Protein AF-A0A0C2DC91-F1 (afdb_monomer)

Foldseek 3Di:
DDDDDDPVNVVVVVVVVVVVVVLVLLVVLLVVLQVVVQVVQLVDQPQDDPPPDDPPDDSPSPSPGDNQDQAPDALCRVVLAAWEKEFEAAEWEDKDADLVQQKMKTWTKTKIKTAHQSSADDCVVSVDFKRWDPDSSNHHDFAKDKDAPDDPDPPWWDKDWATWMAGNRRMIMIMIIIMDMYGFDDNDCPDPPPTDTHTDIDMAGPDDRSHHFYHYNQDFHHYPCVRQVVVPHDDDDGGDDGDPDPVVVVVPPHD

Radius of gyration: 24.49 Å; Cα contacts (8 Å, |Δi|>4): 393; chains: 1; bounding box: 83×39×73 Å

Mean predicted aligned error: 11.37 Å

Organism: NCBI:txid51022

InterPro domains:
  IPR006202 Neurotransmitter-gated ion-channel ligand-binding domain [PF02931] (73-207)
  IPR036734 Neurotransmitter-gated ion-channel ligand-binding domain superfamily [G3DSA:2.70.170.10] (71-249)
  IPR036734 Neurotransmitter-gated ion-channel ligand-binding domain superfamily [SSF63712] (73-238)

Sequence (255 aa):
MLQNLTKGQLCQGVENLRAHEFASLEQCLYYFLAGESAKRMKRFPIAITPACASSSSKTDIFRLGIPHPIASVPPNYLSRQPVNIKFNQITLQHFELNEFLKDVAIHGYMELSWMDDRLQWSRDTWKMEKLQIQSLNHVWIPLFIAQNYDTHLKNGDAFEMRRVETTSSGNVSAVLAFSLRTFCDDSDFENYPDDVYKCCFSLEPQANPDIIEFDASGLPIFTDPKYFRDYGWKVSGTVPQALEDPAQVAQQSRC

Nearest PDB structures (foldseek):
  6pxd-assembly1_E  TM=7.463E-01  e=1.163E-10  Danio rerio
  7tu9-assembly1_D  TM=7.821E-01  e=8.214E-10  Danio rerio
  7tu9-assembly1_B  TM=7.781E-01  e=6.052E-10  Danio rerio
  8rh9-assembly1_A  TM=7.155E-01  e=5.134E-09  Homo sapiens
  8oq6-assembly1_A  TM=7.153E-01  e=8.898E-09  Homo sapiens

Solvent-accessible surface area (backbone atoms only — not comparable to full-atom values): 15241 Å² total; per-residue (Å²): 137,84,80,80,77,50,75,67,60,53,51,53,51,52,52,51,49,52,52,50,53,50,55,51,48,45,52,51,51,50,53,49,35,49,50,52,42,27,56,56,47,54,73,54,71,60,84,77,74,65,97,77,71,62,99,80,65,78,86,75,80,63,73,75,50,57,86,52,40,58,33,74,40,63,74,39,60,88,78,66,49,51,42,57,39,32,41,63,46,42,37,40,60,50,73,49,78,39,82,89,78,34,34,39,37,42,31,32,40,34,36,37,36,35,72,27,78,64,56,47,53,61,48,86,82,69,74,46,61,66,41,77,52,91,46,74,82,65,38,51,72,92,59,65,40,73,66,69,98,61,95,73,70,97,80,64,68,44,79,47,84,39,76,40,34,32,30,37,83,7,47,31,36,34,38,32,38,40,32,45,65,42,57,38,82,46,72,62,76,84,44,67,91,75,55,68,80,48,67,65,85,48,78,43,61,64,66,64,61,74,51,54,40,71,43,53,64,68,51,58,57,42,64,41,71,64,56,38,53,77,73,74,50,81,89,79,85,48,55,59,77,67,75,96,52,79,71,58,59,78,72,38,100,59,121

Secondary structure (DSSP, 8-state):
------HHHHHHHHHHHHHHHHHHHHHHHHHHHHHHHHHHHHTS------TT--TTS---------SSHHHHS-TTTTTTPPEEEEEEEEEEEEEEEETTTTEEEEEEEEEEEEEEEEEE--HHHH--SEEE-S-GGGS----EEEE-SS-S-S-S-EEEEEEEEEETEEEEEEEEEEEEEEEEEE--GGGTTS---EE--EEEESS-GGGEEEEE-SPPPEE-HHHHHHTT-----------S-THHHHH-S--

Structure (mmCIF, N/CA/C/O backbone):
data_AF-A0A0C2DC91-F1
#
_entry.id   AF-A0A0C2DC91-F1
#
loop_
_atom_site.group_PDB
_atom_site.id
_atom_site.type_symbol
_atom_site.label_atom_id
_atom_site.label_alt_id
_atom_site.label_comp_id
_atom_site.label_asym_id
_atom_site.label_entity_id
_atom_site.label_seq_id
_atom_site.pdbx_PDB_ins_code
_atom_site.Cartn_x
_atom_site.Cartn_y
_atom_site.Cartn_z
_atom_site.occupancy
_atom_site.B_iso_or_equiv
_atom_site.auth_seq_id
_atom_site.auth_comp_id
_atom_site.auth_asym_id
_atom_site.auth_atom_id
_atom_site.pdbx_PDB_model_num
ATOM 1 N N . MET A 1 1 ? -56.242 7.018 -3.232 1.00 35.88 1 MET A N 1
ATOM 2 C CA . MET A 1 1 ? -55.384 6.601 -4.359 1.00 35.88 1 MET A CA 1
ATOM 3 C C . MET A 1 1 ? -54.210 5.830 -3.764 1.00 35.88 1 MET A C 1
ATOM 5 O O . MET A 1 1 ? -53.259 6.443 -3.310 1.00 35.88 1 MET A O 1
ATOM 9 N N . LEU A 1 2 ? -54.344 4.508 -3.622 1.00 39.69 2 LEU A N 1
ATOM 10 C CA . LEU A 1 2 ? -53.275 3.635 -3.122 1.00 39.69 2 LEU A CA 1
ATOM 11 C C . LEU A 1 2 ? -52.363 3.312 -4.308 1.00 39.69 2 LEU A C 1
ATOM 13 O O . LEU A 1 2 ? -52.800 2.668 -5.260 1.00 39.69 2 LEU A O 1
ATOM 17 N N . GLN A 1 3 ? -51.137 3.831 -4.293 1.00 46.62 3 GLN A N 1
ATOM 18 C CA . GLN A 1 3 ? -50.136 3.502 -5.304 1.00 46.62 3 GLN A CA 1
ATOM 19 C C . GLN A 1 3 ? -49.672 2.058 -5.084 1.00 46.62 3 GLN A C 1
ATOM 21 O O . GLN A 1 3 ? -49.053 1.740 -4.071 1.00 46.62 3 GLN A O 1
ATOM 26 N N . ASN A 1 4 ? -49.987 1.183 -6.039 1.00 44.03 4 ASN A N 1
ATOM 27 C CA . ASN A 1 4 ? -49.430 -0.163 -6.106 1.00 44.03 4 ASN A CA 1
ATOM 28 C C . ASN A 1 4 ? -47.943 -0.059 -6.469 1.00 44.03 4 ASN A C 1
ATOM 30 O O . ASN A 1 4 ? -47.598 0.183 -7.625 1.00 44.03 4 ASN A O 1
ATOM 34 N N . LEU A 1 5 ? -47.072 -0.232 -5.475 1.00 49.78 5 LEU A N 1
ATOM 35 C CA . LEU A 1 5 ? -45.634 -0.401 -5.678 1.00 49.78 5 LEU A CA 1
ATOM 36 C C . LEU A 1 5 ? -45.395 -1.652 -6.532 1.00 49.78 5 LEU A C 1
ATOM 38 O O . LEU A 1 5 ? -45.831 -2.753 -6.191 1.00 49.78 5 LEU A O 1
ATOM 42 N N . THR A 1 6 ? -44.714 -1.484 -7.663 1.00 53.06 6 THR A N 1
ATOM 43 C CA . THR A 1 6 ? -44.354 -2.613 -8.527 1.00 53.06 6 THR A CA 1
ATOM 44 C C . THR A 1 6 ? -43.286 -3.476 -7.846 1.00 53.06 6 THR A C 1
ATOM 46 O O . THR A 1 6 ? -42.423 -2.975 -7.126 1.00 53.06 6 THR A O 1
ATOM 49 N N . LYS A 1 7 ? -43.321 -4.796 -8.075 1.00 53.50 7 LYS A N 1
ATOM 50 C CA . LYS A 1 7 ? -42.414 -5.788 -7.456 1.00 53.50 7 LYS A CA 1
ATOM 51 C C . LYS A 1 7 ? -40.922 -5.412 -7.567 1.00 53.50 7 LYS A C 1
ATOM 53 O O . LYS A 1 7 ? -40.159 -5.706 -6.654 1.00 53.50 7 LYS A O 1
ATOM 58 N N . GLY A 1 8 ? -40.525 -4.728 -8.647 1.00 51.41 8 GLY A N 1
ATOM 59 C CA . GLY A 1 8 ? -39.158 -4.232 -8.858 1.00 51.41 8 GLY A CA 1
ATOM 60 C C . GLY A 1 8 ? -38.753 -3.074 -7.934 1.00 51.41 8 GLY A C 1
ATOM 61 O O . GLY A 1 8 ? -37.631 -3.063 -7.439 1.00 51.41 8 GLY A O 1
ATOM 62 N N . GLN A 1 9 ? -39.673 -2.157 -7.614 1.00 52.47 9 GLN A N 1
ATOM 63 C CA . GLN A 1 9 ? -39.420 -1.053 -6.673 1.00 52.47 9 GLN A CA 1
ATOM 64 C C . GLN A 1 9 ? -39.315 -1.545 -5.223 1.00 52.47 9 GLN A C 1
ATOM 66 O O . GLN A 1 9 ? -38.548 -0.998 -4.435 1.00 52.47 9 GLN A O 1
ATOM 71 N N . LEU A 1 10 ? -40.048 -2.609 -4.875 1.00 49.28 10 LEU A N 1
ATOM 72 C CA . LEU A 1 10 ? -39.960 -3.230 -3.553 1.00 49.28 10 LEU A CA 1
ATOM 73 C C . LEU A 1 10 ? -38.616 -3.957 -3.353 1.00 49.28 10 LEU A C 1
ATOM 75 O O . LEU A 1 10 ? -38.038 -3.877 -2.274 1.00 49.28 10 LEU A O 1
ATOM 79 N N . CYS A 1 11 ? -38.094 -4.623 -4.393 1.00 56.16 11 CYS A N 1
ATOM 80 C CA . CYS A 1 11 ? -36.797 -5.313 -4.332 1.00 56.16 11 CYS A CA 1
ATOM 81 C C . CYS A 1 11 ? -35.628 -4.324 -4.196 1.00 56.16 11 CYS A C 1
ATOM 83 O O . CYS A 1 11 ? -34.800 -4.503 -3.308 1.00 56.16 11 CYS A O 1
ATOM 85 N N . GLN A 1 12 ? -35.625 -3.233 -4.974 1.00 62.25 12 GLN A N 1
ATOM 86 C CA . GLN A 1 12 ? -34.639 -2.153 -4.814 1.00 62.25 12 GLN A CA 1
ATOM 87 C C . GLN A 1 12 ? -34.709 -1.500 -3.425 1.00 62.25 12 GLN A C 1
ATOM 89 O O . GLN A 1 12 ? -33.678 -1.193 -2.834 1.00 62.25 12 GLN A O 1
ATOM 94 N N . GLY A 1 13 ? -35.911 -1.314 -2.867 1.00 61.09 13 GLY A N 1
ATOM 95 C CA . GLY A 1 13 ? -36.078 -0.776 -1.514 1.00 61.09 13 GLY A CA 1
ATOM 96 C C . GLY A 1 13 ? -35.483 -1.675 -0.423 1.00 61.09 13 GLY A C 1
ATOM 97 O O . GLY A 1 13 ? -34.843 -1.174 0.498 1.00 61.09 13 GLY A O 1
ATOM 98 N N . VAL A 1 14 ? -35.646 -2.997 -0.541 1.00 68.56 14 VAL A N 1
ATOM 99 C CA . VAL A 1 14 ? -35.091 -3.977 0.412 1.00 68.56 14 VAL A CA 1
ATOM 100 C C . VAL A 1 14 ? -33.570 -4.081 0.295 1.00 68.56 14 VAL A C 1
ATOM 102 O O . VAL A 1 14 ? -32.887 -4.162 1.314 1.00 68.56 14 VAL A O 1
ATOM 105 N N . GLU A 1 15 ? -33.026 -4.057 -0.921 1.00 70.94 15 GLU A N 1
ATOM 106 C CA . GLU A 1 15 ? -31.575 -4.048 -1.150 1.00 70.94 15 GLU A CA 1
ATOM 107 C C . GLU A 1 15 ? -30.924 -2.782 -0.585 1.00 70.94 15 GLU A C 1
ATOM 109 O O . GLU A 1 15 ? -29.926 -2.871 0.130 1.00 70.94 15 GLU A O 1
ATOM 114 N N . ASN A 1 16 ? -31.543 -1.619 -0.803 1.00 71.69 16 ASN A N 1
ATOM 115 C CA . ASN A 1 16 ? -31.069 -0.350 -0.255 1.00 71.69 16 ASN A CA 1
ATOM 116 C C . ASN A 1 16 ? -31.136 -0.311 1.279 1.00 71.69 16 ASN A C 1
ATOM 118 O O . ASN A 1 16 ? -30.206 0.186 1.913 1.00 71.69 16 ASN A O 1
ATOM 122 N N . LEU A 1 17 ? -32.194 -0.861 1.891 1.00 72.69 17 LEU A N 1
ATOM 123 C CA . LEU A 1 17 ? -32.279 -0.967 3.352 1.00 72.69 17 LEU A CA 1
ATOM 124 C C . LEU A 1 17 ? -31.166 -1.853 3.915 1.00 72.69 17 LEU A C 1
ATOM 126 O O . LEU A 1 17 ? -30.491 -1.454 4.858 1.00 72.69 17 LEU A O 1
ATOM 130 N N . ARG A 1 18 ? -30.935 -3.024 3.311 1.00 72.50 18 ARG A N 1
ATOM 131 C CA . ARG A 1 18 ? -29.873 -3.946 3.745 1.00 72.50 18 ARG A CA 1
ATOM 132 C C . ARG A 1 18 ? -28.487 -3.328 3.607 1.00 72.50 18 ARG A C 1
ATOM 134 O O . ARG A 1 18 ? -27.659 -3.493 4.497 1.00 72.50 18 ARG A O 1
ATOM 141 N N . ALA A 1 19 ? -28.238 -2.601 2.519 1.00 76.06 19 ALA A N 1
ATOM 142 C CA . ALA A 1 19 ? -26.986 -1.877 2.331 1.00 76.06 19 ALA A CA 1
ATOM 143 C C . ALA A 1 19 ? -26.787 -0.806 3.418 1.00 76.06 19 ALA A C 1
ATOM 145 O O . ALA A 1 19 ? -25.700 -0.690 3.980 1.00 76.06 19 ALA A O 1
ATOM 146 N N . HIS A 1 20 ? -27.845 -0.066 3.764 1.00 76.94 20 HIS A N 1
ATOM 147 C CA . HIS A 1 20 ? -27.799 0.941 4.824 1.00 76.94 20 HIS A CA 1
ATOM 148 C C . HIS A 1 20 ? -27.591 0.324 6.217 1.00 76.94 20 HIS A C 1
ATOM 150 O O . HIS A 1 20 ? -26.805 0.840 7.014 1.00 76.94 20 HIS A O 1
ATOM 156 N N . GLU A 1 21 ? -28.276 -0.779 6.525 1.00 79.12 21 GLU A N 1
ATOM 157 C CA . GLU A 1 21 ? -28.094 -1.530 7.773 1.00 79.12 21 GLU A CA 1
ATOM 158 C C . GLU A 1 21 ? -26.653 -2.034 7.911 1.00 79.12 21 GLU A C 1
ATOM 160 O O . GLU A 1 21 ? -26.043 -1.866 8.967 1.00 79.12 21 GLU A O 1
ATOM 165 N N . PHE A 1 22 ? -26.083 -2.577 6.832 1.00 81.75 22 PHE A N 1
ATOM 166 C CA . PHE A 1 22 ? -24.704 -3.056 6.817 1.00 81.75 22 PHE A CA 1
ATOM 167 C C . PHE A 1 22 ? -23.693 -1.918 7.011 1.00 81.75 22 PHE A C 1
ATOM 169 O O . PHE A 1 22 ? -22.824 -2.015 7.874 1.00 81.75 22 PHE A O 1
ATOM 176 N N . ALA A 1 23 ? -23.850 -0.805 6.288 1.00 81.62 23 ALA A N 1
ATOM 177 C CA . ALA A 1 23 ? -22.982 0.365 6.437 1.00 81.62 23 ALA A CA 1
ATOM 178 C C . ALA A 1 23 ? -23.052 0.965 7.854 1.00 81.62 23 ALA A C 1
ATOM 180 O O . ALA A 1 23 ? -22.037 1.363 8.428 1.00 81.62 23 ALA A O 1
ATOM 181 N N . SER A 1 24 ? -24.248 0.982 8.452 1.00 84.62 24 SER A N 1
ATOM 182 C CA . SER A 1 24 ? -24.435 1.433 9.836 1.00 84.62 24 SER A CA 1
ATOM 183 C C . SER A 1 24 ? -23.707 0.515 10.823 1.00 84.62 24 SER A C 1
ATOM 185 O O . SER A 1 24 ? -23.054 0.996 11.750 1.00 84.62 24 SER A O 1
ATOM 187 N N . LEU A 1 25 ? -23.775 -0.804 10.609 1.00 88.31 25 LEU A N 1
ATOM 188 C CA . LEU A 1 25 ? -23.091 -1.792 11.443 1.00 88.31 25 LEU A CA 1
ATOM 189 C C . LEU A 1 25 ? -21.562 -1.664 11.352 1.00 88.31 25 LEU A C 1
ATOM 191 O O . LEU A 1 25 ? -20.898 -1.687 12.389 1.00 88.31 25 LEU A O 1
ATOM 195 N N . GLU A 1 26 ? -21.013 -1.463 10.150 1.00 89.12 26 GLU A N 1
ATOM 196 C CA . GLU A 1 26 ? -19.579 -1.205 9.939 1.00 89.12 26 GLU A CA 1
ATOM 197 C C . GLU A 1 26 ? -19.102 0.018 10.723 1.00 89.12 26 GLU A C 1
ATOM 199 O O . GLU A 1 26 ? -18.087 -0.027 11.425 1.00 89.12 26 GLU A O 1
ATOM 204 N N . GLN A 1 27 ? -19.866 1.107 10.659 1.00 90.12 27 GLN A N 1
ATOM 205 C CA . GLN A 1 27 ? -19.527 2.335 11.363 1.00 90.12 27 GLN A CA 1
ATOM 206 C C . GLN A 1 27 ? -19.602 2.156 12.889 1.00 90.12 27 GLN A C 1
ATOM 208 O O . GLN A 1 27 ? -18.716 2.623 13.611 1.00 90.12 27 GLN A O 1
ATOM 213 N N . CYS A 1 28 ? -20.605 1.430 13.394 1.00 92.12 28 CYS A N 1
ATOM 214 C CA . CYS A 1 28 ? -20.699 1.076 14.812 1.00 92.12 28 CYS A CA 1
ATOM 215 C C . CYS A 1 28 ? -19.515 0.220 15.279 1.00 92.12 28 CYS A C 1
ATOM 217 O O . CYS A 1 28 ? -18.947 0.501 16.338 1.00 92.12 28 CYS A O 1
ATOM 219 N N . LEU A 1 29 ? -19.128 -0.791 14.495 1.00 93.62 29 LEU A N 1
ATOM 220 C CA . LEU A 1 29 ? -17.976 -1.639 14.789 1.00 93.62 29 LEU A CA 1
ATOM 221 C C . LEU A 1 29 ? -16.695 -0.805 14.856 1.00 93.62 29 LEU A C 1
ATOM 223 O O . LEU A 1 29 ? -15.960 -0.887 15.841 1.00 93.62 29 LEU A O 1
ATOM 227 N N . TYR A 1 30 ? -16.458 0.055 13.865 1.00 93.81 30 TYR A N 1
ATOM 228 C CA . TYR A 1 30 ? -15.291 0.931 13.860 1.00 93.81 30 TYR A CA 1
ATOM 229 C C . TYR A 1 30 ? -15.221 1.812 15.117 1.00 93.81 30 TYR A C 1
ATOM 231 O O . TYR A 1 30 ? -14.199 1.831 15.806 1.00 93.81 30 TYR A O 1
ATOM 239 N N . TYR A 1 31 ? -16.305 2.514 15.468 1.00 92.94 31 TYR A N 1
ATOM 240 C CA . TYR A 1 31 ? -16.300 3.388 16.646 1.00 92.94 31 TYR A CA 1
ATOM 241 C C . TYR A 1 31 ? -16.177 2.621 17.963 1.00 92.94 31 TYR A C 1
ATOM 243 O O . TYR A 1 31 ? -15.568 3.128 18.909 1.00 92.94 31 TYR A O 1
ATOM 251 N N . PHE A 1 32 ? -16.702 1.397 18.029 1.00 94.12 32 PHE A N 1
ATOM 252 C CA . PHE A 1 32 ? -16.470 0.508 19.160 1.00 94.12 32 PHE A CA 1
ATOM 253 C C . PHE A 1 32 ? -14.973 0.195 19.319 1.00 94.12 32 PHE A C 1
ATOM 255 O O . PHE A 1 32 ? -14.418 0.404 20.401 1.00 94.12 32 PHE A O 1
ATOM 262 N N . LEU A 1 33 ? -14.300 -0.217 18.240 1.00 94.38 33 LEU A N 1
ATOM 263 C CA . LEU A 1 33 ? -12.863 -0.521 18.239 1.00 94.38 33 LEU A CA 1
ATOM 264 C C . LEU A 1 33 ? -12.011 0.711 18.565 1.00 94.38 33 LEU A C 1
ATOM 266 O O . LEU A 1 33 ? -11.091 0.640 19.387 1.00 94.38 33 LEU A O 1
ATOM 270 N N . ALA A 1 34 ? -12.349 1.867 17.991 1.00 92.19 34 ALA A N 1
ATOM 271 C CA . ALA A 1 34 ? -11.698 3.140 18.291 1.00 92.19 34 ALA A CA 1
ATOM 272 C C . ALA A 1 34 ? -11.842 3.514 19.775 1.00 92.19 34 ALA A C 1
ATOM 274 O O . ALA A 1 34 ? -10.866 3.916 20.417 1.00 92.19 34 ALA A O 1
ATOM 275 N N . GLY A 1 35 ? -13.035 3.323 20.345 1.00 90.62 35 GLY A N 1
ATOM 276 C CA . GLY A 1 35 ? -13.312 3.553 21.760 1.00 90.62 35 GLY A CA 1
ATOM 277 C C . GLY A 1 35 ? -12.508 2.634 22.682 1.00 90.62 35 GLY A C 1
ATOM 278 O O . GLY A 1 35 ? -11.907 3.107 23.650 1.00 90.62 35 GLY A O 1
ATOM 279 N N . GLU A 1 36 ? -12.446 1.336 22.380 1.00 91.38 36 GLU A N 1
ATOM 280 C CA . GLU A 1 36 ? -11.646 0.371 23.144 1.00 91.38 36 GLU A CA 1
ATOM 281 C C . GLU A 1 36 ? -10.147 0.678 23.062 1.00 91.38 36 GLU A C 1
ATOM 283 O O . GLU A 1 36 ? -9.450 0.684 24.081 1.00 91.38 36 GLU A O 1
ATOM 288 N N . SER A 1 37 ? -9.659 1.044 21.879 1.00 90.25 37 SER A N 1
ATOM 289 C CA . SER A 1 37 ? -8.265 1.441 21.665 1.00 90.25 37 SER A CA 1
ATOM 290 C C . SER A 1 37 ? -7.897 2.693 22.463 1.00 90.25 37 SER A C 1
ATOM 292 O O . SER A 1 37 ? -6.856 2.734 23.124 1.00 90.25 37 SER A O 1
ATOM 294 N N . ALA A 1 38 ? -8.778 3.697 22.486 1.00 87.62 38 ALA A N 1
ATOM 295 C CA . ALA A 1 38 ? -8.578 4.911 23.273 1.00 87.62 38 ALA A CA 1
ATOM 296 C C . ALA A 1 38 ? -8.569 4.621 24.782 1.00 87.62 38 ALA A C 1
ATOM 298 O O . ALA A 1 38 ? -7.747 5.175 25.518 1.00 87.62 38 ALA A O 1
ATOM 299 N N . LYS A 1 39 ? -9.437 3.722 25.269 1.00 86.94 39 LYS A N 1
ATOM 300 C CA . LYS A 1 39 ? -9.429 3.284 26.677 1.00 86.94 39 LYS A CA 1
ATOM 301 C C . LYS A 1 39 ? -8.132 2.561 27.039 1.00 86.94 39 LYS A C 1
ATOM 303 O O . LYS A 1 39 ? -7.591 2.821 28.115 1.00 86.94 39 LYS A O 1
ATOM 308 N N . ARG A 1 40 ? -7.628 1.686 26.159 1.00 84.06 40 ARG A N 1
ATOM 309 C CA . ARG A 1 40 ? -6.350 0.983 26.353 1.00 84.06 40 ARG A CA 1
ATOM 310 C C . ARG A 1 40 ? -5.191 1.975 26.447 1.00 84.06 40 ARG A C 1
ATOM 312 O O . ARG A 1 40 ? -4.440 1.910 27.414 1.00 84.06 40 ARG A O 1
ATOM 319 N N . MET A 1 41 ? -5.103 2.954 25.543 1.00 79.44 41 MET A N 1
ATOM 320 C CA . MET A 1 41 ? -4.013 3.941 25.568 1.00 79.44 41 MET A CA 1
ATOM 321 C C . MET A 1 41 ? -4.080 4.919 26.747 1.00 79.44 41 MET A C 1
ATOM 323 O O . MET A 1 41 ? -3.041 5.297 27.272 1.00 79.44 41 MET A O 1
ATOM 327 N N . LYS A 1 42 ? -5.270 5.269 27.255 1.00 73.31 42 LYS A N 1
ATOM 328 C CA . LYS A 1 42 ? -5.405 6.102 28.472 1.00 73.31 42 LYS A CA 1
ATOM 329 C C . LYS A 1 42 ? -4.830 5.454 29.740 1.00 73.31 42 LYS A C 1
ATOM 331 O O . LYS A 1 42 ? -4.568 6.162 30.714 1.00 73.31 42 LYS A O 1
ATOM 336 N N . ARG A 1 43 ? -4.664 4.125 29.763 1.00 64.94 43 ARG A N 1
ATOM 337 C CA . ARG A 1 43 ? -4.056 3.399 30.894 1.00 64.94 43 ARG A CA 1
ATOM 338 C C . ARG A 1 43 ? -2.529 3.464 30.897 1.00 64.94 43 ARG A C 1
ATOM 340 O O . ARG A 1 43 ? -1.938 3.192 31.937 1.00 64.94 43 ARG A O 1
ATOM 347 N N . PHE A 1 44 ? -1.911 3.866 29.788 1.00 60.19 44 PHE A N 1
ATOM 348 C CA . PHE A 1 44 ? -0.470 4.061 29.685 1.00 60.19 44 PHE A CA 1
ATOM 349 C C . PHE A 1 44 ? -0.164 5.559 29.798 1.00 60.19 44 PHE A C 1
ATOM 351 O O . PHE A 1 44 ? -0.412 6.301 28.847 1.00 60.19 44 PHE A O 1
ATOM 358 N N . PRO A 1 45 ? 0.316 6.054 30.955 1.00 52.50 45 PRO A N 1
ATOM 359 C CA . PRO A 1 45 ? 0.717 7.448 31.062 1.00 52.50 45 PRO A CA 1
ATOM 360 C C . PRO A 1 45 ? 1.885 7.696 30.104 1.00 52.50 45 PRO A C 1
ATOM 362 O O . PRO A 1 45 ? 2.959 7.119 30.261 1.00 52.50 45 PRO A O 1
ATOM 365 N N . ILE A 1 46 ? 1.680 8.562 29.112 1.00 53.94 46 ILE A N 1
ATOM 366 C CA . ILE A 1 46 ? 2.791 9.129 28.352 1.00 53.94 46 ILE A CA 1
ATOM 367 C C . ILE A 1 46 ? 3.489 10.089 29.315 1.00 53.94 46 ILE A C 1
ATOM 369 O O . ILE A 1 46 ? 2.936 11.126 29.678 1.00 53.94 46 ILE A O 1
ATOM 373 N N . ALA A 1 47 ? 4.677 9.718 29.788 1.00 46.16 47 ALA A N 1
ATOM 374 C CA . ALA A 1 47 ? 5.522 10.613 30.564 1.00 46.16 47 ALA A CA 1
ATOM 375 C C . ALA A 1 47 ? 6.113 11.659 29.611 1.00 46.16 47 ALA A C 1
ATOM 377 O O . ALA A 1 47 ? 7.206 11.489 29.079 1.00 46.16 47 ALA A O 1
ATOM 378 N N . ILE A 1 48 ? 5.357 12.721 29.344 1.00 48.69 48 ILE A N 1
ATOM 379 C CA . ILE A 1 48 ? 5.881 13.890 28.644 1.00 48.69 48 ILE A CA 1
ATOM 380 C C . ILE A 1 48 ? 6.598 14.718 29.707 1.00 48.69 48 ILE A C 1
ATOM 382 O O . ILE A 1 48 ? 5.954 15.372 30.521 1.00 48.69 48 ILE A O 1
ATOM 386 N N . THR A 1 49 ? 7.927 14.667 29.745 1.00 45.00 49 THR A N 1
ATOM 387 C CA . THR A 1 49 ? 8.707 15.696 30.441 1.00 45.00 49 THR A CA 1
ATOM 388 C C . THR A 1 49 ? 8.723 16.930 29.542 1.00 45.00 49 THR A C 1
ATOM 390 O O . THR A 1 49 ? 9.293 16.853 28.450 1.00 45.00 49 THR A O 1
ATOM 393 N N . PRO A 1 50 ? 8.105 18.059 29.929 1.00 48.34 50 PRO A N 1
ATOM 394 C CA . PRO A 1 50 ? 8.256 19.277 29.156 1.00 48.34 50 PRO A CA 1
ATOM 395 C C . PRO A 1 50 ? 9.733 19.677 29.174 1.00 48.34 50 PRO A C 1
ATOM 397 O O . PRO A 1 50 ? 10.328 19.806 30.243 1.00 48.34 50 PRO A O 1
ATOM 400 N N . ALA A 1 51 ? 10.316 19.902 27.994 1.00 48.06 51 ALA A N 1
ATOM 401 C CA . ALA A 1 51 ? 11.723 20.278 27.820 1.00 48.06 51 ALA A CA 1
ATOM 402 C C . ALA A 1 51 ? 12.111 21.608 28.509 1.00 48.06 51 ALA A C 1
ATOM 404 O O . ALA A 1 51 ? 13.277 21.989 28.506 1.00 48.06 51 ALA A O 1
ATOM 405 N N . CYS A 1 52 ? 11.147 22.314 29.111 1.00 45.00 52 CYS A N 1
ATOM 406 C CA . CYS A 1 52 ? 11.330 23.616 29.751 1.00 45.00 52 CYS A CA 1
ATOM 407 C C . CYS A 1 52 ? 10.897 23.653 31.232 1.00 45.00 52 CYS A C 1
ATOM 409 O O . CYS A 1 52 ? 10.744 24.742 31.783 1.00 45.00 52 CYS A O 1
ATOM 411 N N . ALA A 1 53 ? 10.674 22.512 31.897 1.00 48.53 53 ALA A N 1
ATOM 412 C CA . ALA A 1 53 ? 10.327 22.521 33.320 1.00 48.53 53 ALA A CA 1
ATOM 413 C C . ALA A 1 53 ? 11.543 22.882 34.189 1.00 48.53 53 ALA A C 1
ATOM 415 O O . ALA A 1 53 ? 12.481 22.101 34.339 1.00 48.53 53 ALA A O 1
ATOM 416 N N . SER A 1 54 ? 11.504 24.067 34.797 1.00 48.06 54 SER A N 1
ATOM 417 C CA . SER A 1 54 ? 12.399 24.449 35.889 1.00 48.06 54 SER A CA 1
ATOM 418 C C . SER A 1 54 ? 12.248 23.487 37.076 1.00 48.06 54 SER A C 1
ATOM 420 O O . SER A 1 54 ? 11.139 23.056 37.400 1.00 48.06 54 SER A O 1
ATOM 422 N N . SER A 1 55 ? 13.366 23.203 37.743 1.00 50.06 55 SER A N 1
ATOM 423 C CA . SER A 1 55 ? 13.625 22.173 38.768 1.00 50.06 55 SER A CA 1
ATOM 424 C C . SER A 1 55 ? 12.784 22.199 40.063 1.00 50.06 55 SER A C 1
ATOM 426 O O . SER A 1 55 ? 13.147 21.549 41.040 1.00 50.06 55 SER A O 1
ATOM 428 N N . SER A 1 56 ? 11.654 22.905 40.100 1.00 48.88 56 SER A N 1
ATOM 429 C CA . SER A 1 56 ? 10.771 23.025 41.271 1.00 48.88 56 SER A CA 1
ATOM 430 C C . SER A 1 56 ? 9.286 22.754 40.985 1.00 48.88 56 SER A C 1
ATOM 432 O O . SER A 1 56 ? 8.454 22.867 41.885 1.00 48.88 56 SER A O 1
ATOM 434 N N . SER A 1 57 ? 8.931 22.350 39.763 1.00 44.25 57 SER A N 1
ATOM 435 C CA . SER A 1 57 ? 7.561 21.976 39.404 1.00 44.25 57 SER A CA 1
ATOM 436 C C . SER A 1 57 ? 7.294 20.513 39.756 1.00 44.25 57 SER A C 1
ATOM 438 O O . SER A 1 57 ? 7.954 19.621 39.224 1.00 44.25 57 SER A O 1
ATOM 440 N N . LYS A 1 58 ? 6.289 20.252 40.604 1.00 44.78 58 LYS A N 1
ATOM 441 C CA . LYS A 1 58 ? 5.632 18.936 40.708 1.00 44.78 58 LYS A CA 1
ATOM 442 C C . LYS A 1 58 ? 5.434 18.373 39.295 1.00 44.78 58 LYS A C 1
ATOM 444 O O . LYS A 1 58 ? 4.971 19.090 38.409 1.00 44.78 58 LYS A O 1
ATOM 449 N N . THR A 1 59 ? 5.809 17.116 39.078 1.00 44.91 59 THR A N 1
ATOM 450 C CA . THR A 1 59 ? 5.486 16.363 37.865 1.00 44.91 59 THR A CA 1
ATOM 451 C C . THR A 1 59 ? 3.974 16.176 37.800 1.00 44.91 59 THR A C 1
ATOM 453 O O . THR A 1 59 ? 3.433 15.165 38.244 1.00 44.91 59 THR A O 1
ATOM 456 N N . ASP A 1 60 ? 3.271 17.170 37.267 1.00 40.44 60 ASP A N 1
ATOM 457 C CA . ASP A 1 60 ? 1.886 17.003 36.858 1.00 40.44 60 ASP A CA 1
ATOM 458 C C . ASP A 1 60 ? 1.891 16.036 35.672 1.00 40.44 60 ASP A C 1
ATOM 460 O O . ASP A 1 60 ? 2.240 16.383 34.543 1.00 40.44 60 ASP A O 1
ATOM 464 N N . ILE A 1 61 ? 1.572 14.771 35.952 1.00 47.81 61 ILE A N 1
ATOM 465 C CA . ILE A 1 61 ? 1.367 13.741 34.934 1.00 47.81 61 ILE A CA 1
ATOM 466 C C . ILE A 1 61 ? 0.101 14.133 34.168 1.00 47.81 61 ILE A C 1
ATOM 468 O O . ILE A 1 61 ? -1.008 13.701 34.495 1.00 47.81 61 ILE A O 1
ATOM 472 N N . PHE A 1 62 ? 0.253 14.971 33.146 1.00 43.53 62 PHE A N 1
ATOM 473 C CA . PHE A 1 62 ? -0.799 15.233 32.177 1.00 43.53 62 PHE A CA 1
ATOM 474 C C . PHE A 1 62 ? -1.085 13.931 31.429 1.00 43.53 62 PHE A C 1
ATOM 476 O O . PHE A 1 62 ? -0.359 13.531 30.522 1.00 43.53 62 PHE A O 1
ATOM 483 N N . ARG A 1 63 ? -2.166 13.246 31.817 1.00 50.72 63 ARG A N 1
ATOM 484 C CA . ARG A 1 63 ? -2.711 12.099 31.081 1.00 50.72 63 ARG A CA 1
ATOM 485 C C . ARG A 1 63 ? -3.391 12.589 29.799 1.00 50.72 63 ARG A C 1
ATOM 487 O O . ARG A 1 63 ? -4.612 12.505 29.672 1.00 50.72 63 ARG A O 1
ATOM 494 N N . LEU A 1 64 ? -2.616 13.123 28.855 1.00 57.62 64 LEU A N 1
ATOM 495 C CA . LEU A 1 64 ? -3.100 13.363 27.499 1.00 57.62 64 LEU A CA 1
ATOM 496 C C . LEU A 1 64 ? -3.277 11.998 26.823 1.00 57.62 64 LEU A C 1
ATOM 498 O O . LEU A 1 64 ? -2.327 11.388 26.341 1.00 57.62 64 LEU A O 1
ATOM 502 N N . GLY A 1 65 ? -4.502 11.477 26.850 1.00 63.81 65 GLY A N 1
ATOM 503 C CA . GLY A 1 65 ? -4.859 10.313 26.047 1.00 63.81 65 GLY A CA 1
ATOM 504 C C . GLY A 1 65 ? -4.880 10.691 24.567 1.00 63.81 65 GLY A C 1
ATOM 505 O O . GLY A 1 65 ? -5.403 11.745 24.217 1.00 63.81 65 GLY A O 1
ATOM 506 N N . ILE A 1 66 ? -4.354 9.827 23.702 1.00 76.06 66 ILE A N 1
ATOM 507 C CA . ILE A 1 66 ? -4.446 10.007 22.249 1.00 76.06 66 ILE A CA 1
ATOM 508 C C . ILE A 1 66 ? -5.923 9.822 21.845 1.00 76.06 66 ILE A C 1
ATOM 510 O O . ILE A 1 66 ? -6.476 8.749 22.105 1.00 76.06 66 ILE A O 1
ATOM 514 N N . PRO A 1 67 ? -6.593 10.834 21.259 1.00 69.75 67 PRO A N 1
ATOM 515 C CA . PRO A 1 67 ? -8.029 10.775 20.970 1.00 69.75 67 PRO A CA 1
ATOM 516 C C . PRO A 1 67 ? -8.373 9.778 19.853 1.00 69.75 67 PRO A C 1
ATOM 518 O O . PRO A 1 67 ? -9.417 9.134 19.922 1.00 69.75 67 PRO A O 1
ATOM 521 N N . HIS A 1 68 ? -7.474 9.593 18.879 1.00 84.44 68 HIS A N 1
ATOM 522 C CA . HIS A 1 68 ? -7.645 8.675 17.746 1.00 84.44 68 HIS A CA 1
ATOM 523 C C . HIS A 1 68 ? -6.422 7.770 17.570 1.00 84.44 68 HIS A C 1
ATOM 525 O O . HIS A 1 68 ? -5.651 7.933 16.623 1.00 84.44 68 HIS A O 1
ATOM 531 N N . PRO A 1 69 ? -6.212 6.818 18.491 1.00 87.12 69 PRO A N 1
ATOM 532 C CA . PRO A 1 69 ? -4.990 6.026 18.524 1.00 87.12 69 PRO A CA 1
ATOM 533 C C . PRO A 1 69 ? -4.804 5.162 17.279 1.00 87.12 69 PRO A C 1
ATOM 535 O O . PRO A 1 69 ? -3.688 5.058 16.790 1.00 87.12 69 PRO A O 1
ATOM 538 N N . ILE A 1 70 ? -5.894 4.609 16.739 1.00 93.12 70 ILE A N 1
ATOM 539 C CA . ILE A 1 70 ? -5.855 3.737 15.557 1.00 93.12 70 ILE A CA 1
ATOM 540 C C . ILE A 1 70 ? -5.245 4.467 14.354 1.00 93.12 70 ILE A C 1
ATOM 542 O O . ILE A 1 70 ? -4.435 3.880 13.652 1.00 93.12 70 ILE A O 1
ATOM 546 N N . ALA A 1 71 ? -5.587 5.742 14.152 1.00 92.19 71 ALA A N 1
ATOM 547 C CA . ALA A 1 71 ? -5.092 6.541 13.032 1.00 92.19 71 ALA A CA 1
ATOM 548 C C . ALA A 1 71 ? -3.765 7.261 13.318 1.00 92.19 71 ALA A C 1
ATOM 550 O O . ALA A 1 71 ? -2.969 7.482 12.414 1.00 92.19 71 ALA A O 1
ATOM 551 N N . SER A 1 72 ? -3.525 7.649 14.575 1.00 89.25 72 SER A N 1
ATOM 552 C CA . SER A 1 72 ? -2.448 8.595 14.909 1.00 89.25 72 SER A CA 1
ATOM 553 C C . SER A 1 72 ? -1.104 7.934 15.212 1.00 89.25 72 SER A C 1
ATOM 555 O O . SER A 1 72 ? -0.080 8.609 15.170 1.00 89.25 72 SER A O 1
ATOM 557 N N . VAL A 1 73 ? -1.090 6.650 15.583 1.00 90.62 73 VAL A N 1
ATOM 558 C CA . VAL A 1 73 ? 0.139 5.937 15.963 1.00 90.62 73 VAL A CA 1
ATOM 559 C C . VAL A 1 73 ? 0.182 4.540 15.341 1.00 90.62 73 VAL A C 1
ATOM 561 O O . VAL A 1 73 ? -0.885 3.940 15.150 1.00 90.62 73 VAL A O 1
ATOM 564 N N . PRO A 1 74 ? 1.383 3.997 15.059 1.00 92.50 74 PRO A N 1
ATOM 565 C CA . PRO A 1 74 ? 1.524 2.655 14.503 1.00 92.50 74 PRO A CA 1
ATOM 566 C C . PRO A 1 74 ? 0.899 1.592 15.426 1.00 92.50 74 PRO A C 1
ATOM 568 O O . PRO A 1 74 ? 0.868 1.788 16.646 1.00 92.50 74 PRO A O 1
ATOM 571 N N . PRO A 1 75 ? 0.423 0.456 14.884 1.00 92.69 75 PRO A N 1
ATOM 572 C CA . PRO A 1 75 ? -0.150 -0.638 15.673 1.00 92.69 75 PRO A CA 1
ATOM 573 C C . PRO A 1 75 ? 0.726 -1.069 16.854 1.00 92.69 75 PRO A C 1
ATOM 575 O O . PRO A 1 75 ? 0.284 -1.097 18.001 1.00 92.69 75 PRO A O 1
ATOM 578 N N . ASN A 1 76 ? 2.022 -1.248 16.597 1.00 90.88 76 ASN A N 1
ATOM 579 C CA . ASN A 1 76 ? 2.992 -1.731 17.576 1.00 90.88 76 ASN A CA 1
ATOM 580 C C . ASN A 1 76 ? 3.560 -0.635 18.500 1.00 90.88 76 ASN A C 1
ATOM 582 O O . ASN A 1 76 ? 4.545 -0.884 19.200 1.00 90.88 76 ASN A O 1
ATOM 586 N N . TYR A 1 77 ? 2.929 0.547 18.577 1.00 88.06 77 TYR A N 1
ATOM 587 C CA . TYR A 1 77 ? 3.425 1.719 19.319 1.00 88.06 77 TYR A CA 1
ATOM 588 C C . TYR A 1 77 ? 3.846 1.422 20.769 1.00 88.06 77 TYR A C 1
ATOM 590 O O . TYR A 1 77 ? 4.875 1.912 21.230 1.00 88.06 77 TYR A O 1
ATOM 598 N N . LEU A 1 78 ? 3.078 0.601 21.497 1.00 84.44 78 LEU A N 1
ATOM 599 C CA . LEU A 1 78 ? 3.396 0.250 22.890 1.00 84.44 78 LEU A CA 1
ATOM 600 C C . LEU A 1 78 ? 4.580 -0.718 23.004 1.00 84.44 78 LEU A C 1
ATOM 602 O O . LEU A 1 78 ? 5.385 -0.597 23.924 1.00 84.44 78 LEU A O 1
ATOM 606 N N . SER A 1 79 ? 4.676 -1.673 22.079 1.00 86.75 79 SER A N 1
ATOM 607 C CA . SER A 1 79 ? 5.739 -2.685 22.060 1.00 86.75 79 SER A CA 1
ATOM 608 C C . SER A 1 79 ? 7.063 -2.161 21.498 1.00 86.75 79 SER A C 1
ATOM 610 O O . SER A 1 79 ? 8.102 -2.768 21.745 1.00 86.75 79 SER A O 1
ATOM 612 N N . ARG A 1 80 ? 7.020 -1.040 20.757 1.00 85.56 80 ARG A N 1
ATOM 613 C CA . ARG A 1 80 ? 8.141 -0.465 19.992 1.00 85.56 80 ARG A CA 1
ATOM 614 C C . ARG A 1 80 ? 8.770 -1.430 18.981 1.00 85.56 80 ARG A C 1
ATOM 616 O O . ARG A 1 80 ? 9.909 -1.227 18.584 1.00 85.56 80 ARG A O 1
ATOM 623 N N . GLN A 1 81 ? 8.044 -2.472 18.592 1.00 90.31 81 GLN A N 1
ATOM 624 C CA . GLN A 1 81 ? 8.445 -3.353 17.503 1.00 90.31 81 GLN A CA 1
ATOM 625 C C . GLN A 1 81 ? 8.068 -2.714 16.161 1.00 90.31 81 GLN A C 1
ATOM 627 O O . GLN A 1 81 ? 7.041 -2.023 16.103 1.00 90.31 81 GLN A O 1
ATOM 632 N N . PRO A 1 82 ? 8.848 -2.950 15.095 1.00 91.75 82 PRO A N 1
ATOM 633 C CA . PRO A 1 82 ? 8.477 -2.500 13.766 1.00 91.75 82 PRO A CA 1
ATOM 634 C C . PRO A 1 82 ? 7.162 -3.154 13.327 1.00 91.75 82 PRO A C 1
ATOM 636 O O . PRO A 1 82 ? 6.752 -4.220 13.801 1.00 91.75 82 PRO A O 1
ATOM 639 N N . VAL A 1 83 ? 6.446 -2.467 12.449 1.00 93.75 83 VAL A N 1
ATOM 640 C CA . VAL A 1 83 ? 5.248 -2.977 11.795 1.00 93.75 83 VAL A CA 1
ATOM 641 C C . VAL A 1 83 ? 5.699 -3.636 10.504 1.00 93.75 83 VAL A C 1
ATOM 643 O O . VAL A 1 83 ? 6.224 -2.961 9.620 1.00 93.75 83 VAL A O 1
ATOM 646 N N . ASN A 1 84 ? 5.480 -4.942 10.397 1.00 94.31 84 ASN A N 1
ATOM 647 C CA . ASN A 1 84 ? 5.769 -5.676 9.176 1.00 94.31 84 ASN A CA 1
ATOM 648 C C . ASN A 1 84 ? 4.697 -5.356 8.118 1.00 94.31 84 ASN A C 1
ATOM 650 O O . ASN A 1 84 ? 3.506 -5.619 8.325 1.00 94.31 84 ASN A O 1
ATOM 654 N N . ILE A 1 85 ? 5.126 -4.743 7.016 1.00 94.94 85 ILE A N 1
ATOM 655 C CA . ILE A 1 85 ? 4.299 -4.405 5.861 1.00 94.94 85 ILE A CA 1
ATOM 656 C C . ILE A 1 85 ? 4.633 -5.382 4.745 1.00 94.94 85 ILE A C 1
ATOM 658 O O . ILE A 1 85 ? 5.723 -5.352 4.173 1.00 94.94 85 ILE A O 1
ATOM 662 N N . LYS A 1 86 ? 3.659 -6.220 4.410 1.00 95.75 86 LYS A N 1
ATOM 663 C CA . LYS A 1 86 ? 3.808 -7.244 3.390 1.00 95.75 86 LYS A CA 1
ATOM 664 C C . LYS A 1 86 ? 3.290 -6.771 2.039 1.00 95.75 86 LYS A C 1
ATOM 666 O O . LYS A 1 86 ? 2.112 -6.436 1.913 1.00 95.75 86 LYS A O 1
ATOM 671 N N . PHE A 1 87 ? 4.146 -6.823 1.026 1.00 94.88 87 PHE A N 1
ATOM 672 C CA . PHE A 1 87 ? 3.802 -6.633 -0.380 1.00 94.88 87 PHE A CA 1
ATOM 673 C C . PHE A 1 87 ? 3.348 -7.974 -0.960 1.00 94.88 87 PHE A C 1
ATOM 675 O O . PHE A 1 87 ? 4.154 -8.847 -1.284 1.00 94.88 87 PHE A O 1
ATOM 682 N N . ASN A 1 88 ? 2.033 -8.156 -1.061 1.00 94.75 88 ASN A N 1
ATOM 683 C CA . ASN A 1 88 ? 1.426 -9.405 -1.511 1.00 94.75 88 ASN A CA 1
ATOM 684 C C . ASN A 1 88 ? 1.582 -9.597 -3.018 1.00 94.75 88 ASN A C 1
ATOM 686 O O . ASN A 1 88 ? 1.966 -10.675 -3.467 1.00 94.75 88 ASN A O 1
ATOM 690 N N . GLN A 1 89 ? 1.308 -8.551 -3.793 1.00 94.12 89 GLN A N 1
ATOM 691 C CA . GLN A 1 89 ? 1.380 -8.586 -5.248 1.00 94.12 89 GLN A CA 1
ATOM 692 C C . GLN A 1 89 ? 1.700 -7.197 -5.788 1.00 94.12 89 GLN A C 1
ATOM 694 O O . GLN A 1 89 ? 1.159 -6.206 -5.306 1.00 94.12 89 GLN A O 1
ATOM 699 N N . ILE A 1 90 ? 2.528 -7.131 -6.829 1.00 93.31 90 ILE A N 1
ATOM 700 C CA . ILE A 1 90 ? 2.803 -5.908 -7.585 1.00 93.31 90 ILE A CA 1
ATOM 701 C C . ILE A 1 90 ? 2.372 -6.152 -9.025 1.00 93.31 90 ILE A C 1
ATOM 703 O O . ILE A 1 90 ? 2.755 -7.160 -9.619 1.00 93.31 90 ILE A O 1
ATOM 707 N N . THR A 1 91 ? 1.565 -5.249 -9.578 1.00 92.75 91 THR A N 1
ATOM 708 C CA . THR A 1 91 ? 1.096 -5.338 -10.963 1.00 92.75 91 THR A CA 1
ATOM 709 C C . THR A 1 91 ? 1.350 -4.035 -11.704 1.00 92.75 91 THR A C 1
ATOM 711 O O . THR A 1 91 ? 0.870 -2.981 -11.288 1.00 92.75 91 THR A O 1
ATOM 714 N N . LEU A 1 92 ? 2.064 -4.115 -12.824 1.00 92.44 92 LEU A N 1
ATOM 715 C CA . LEU A 1 92 ? 2.284 -3.011 -13.754 1.00 92.44 92 LEU A CA 1
ATOM 716 C C . LEU A 1 92 ? 1.161 -2.966 -14.785 1.00 92.44 92 LEU A C 1
ATOM 718 O O . LEU A 1 92 ? 0.848 -3.970 -15.427 1.00 92.44 92 LEU A O 1
ATOM 722 N N . GLN A 1 93 ? 0.576 -1.789 -14.954 1.00 91.44 93 GLN A N 1
ATOM 723 C CA . GLN A 1 93 ? -0.487 -1.545 -15.925 1.00 91.44 93 GLN A CA 1
ATOM 724 C C . GLN A 1 93 ? 0.047 -0.864 -17.182 1.00 91.44 93 GLN A C 1
ATOM 726 O O . GLN A 1 93 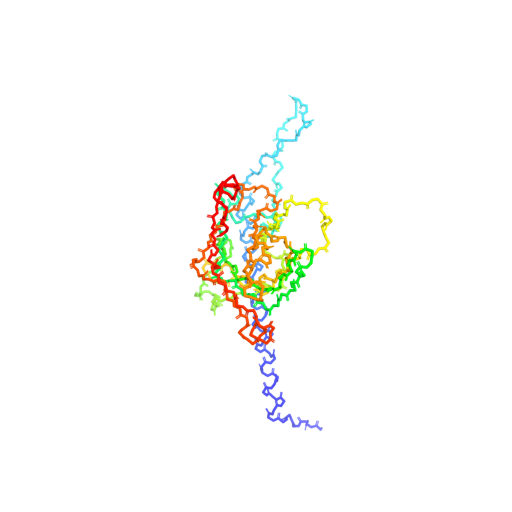? -0.322 -1.245 -18.287 1.00 91.44 93 GLN A O 1
ATOM 731 N N . HIS A 1 94 ? 0.910 0.134 -17.000 1.00 89.25 94 HIS A N 1
ATOM 732 C CA . HIS A 1 94 ? 1.422 0.999 -18.059 1.00 89.25 94 HIS A CA 1
ATOM 733 C C . HIS A 1 94 ? 2.887 1.345 -17.786 1.00 89.25 94 HIS A C 1
ATOM 735 O O . HIS A 1 94 ? 3.303 1.393 -16.624 1.00 89.25 94 HIS A O 1
ATOM 741 N N . PHE A 1 95 ? 3.653 1.591 -18.844 1.00 89.19 95 PHE A N 1
ATOM 742 C CA . PHE A 1 95 ? 5.004 2.130 -18.751 1.00 89.19 95 PHE A CA 1
ATOM 743 C C . PHE A 1 95 ? 5.296 3.073 -19.920 1.00 89.19 95 PHE A C 1
ATOM 745 O O . PHE A 1 95 ? 4.760 2.917 -21.017 1.00 89.19 95 PHE A O 1
ATOM 752 N N . GLU A 1 96 ? 6.182 4.030 -19.684 1.00 88.81 96 GLU A N 1
ATOM 753 C CA . GLU A 1 96 ? 6.695 4.955 -20.688 1.00 88.81 96 GLU A CA 1
ATOM 754 C C . GLU A 1 96 ? 8.213 4.871 -20.651 1.00 88.81 96 GLU A C 1
ATOM 756 O O . GLU A 1 96 ? 8.825 5.237 -19.651 1.00 88.81 96 GLU A O 1
ATOM 761 N N . LEU A 1 97 ? 8.811 4.347 -21.719 1.00 86.75 97 LEU A N 1
ATOM 762 C CA . LEU A 1 97 ? 10.258 4.288 -21.879 1.00 86.75 97 LEU A CA 1
ATOM 763 C C . LEU A 1 97 ? 10.695 5.375 -22.856 1.00 86.75 97 LEU A C 1
ATOM 765 O O . LEU A 1 97 ? 10.183 5.467 -23.973 1.00 86.75 97 LEU A O 1
ATOM 769 N N . ASN A 1 98 ? 11.673 6.168 -22.445 1.00 86.12 98 ASN A N 1
ATOM 770 C CA . ASN A 1 98 ? 12.376 7.085 -23.320 1.00 86.12 98 ASN A CA 1
ATOM 771 C C . ASN A 1 98 ? 13.816 6.605 -23.473 1.00 86.12 98 ASN A C 1
ATOM 773 O O . ASN A 1 98 ? 14.678 6.847 -22.630 1.00 86.12 98 ASN A O 1
ATOM 777 N N . GLU A 1 99 ? 14.069 5.936 -24.591 1.00 81.94 99 GLU A N 1
ATOM 778 C CA . GLU A 1 99 ? 15.363 5.338 -24.914 1.00 81.94 99 GLU A CA 1
ATOM 779 C C . GLU A 1 99 ? 16.490 6.382 -24.995 1.00 81.94 99 GLU A C 1
ATOM 781 O O . GLU A 1 99 ? 17.628 6.094 -24.632 1.00 81.94 99 GLU A O 1
ATOM 786 N N . PHE A 1 100 ? 16.185 7.616 -25.424 1.00 81.94 100 PHE A N 1
ATOM 787 C CA . PHE A 1 100 ? 17.183 8.681 -25.575 1.00 81.94 100 PHE A CA 1
ATOM 788 C C . PHE A 1 100 ? 17.653 9.234 -24.226 1.00 81.94 100 PHE A C 1
ATOM 790 O O . PHE A 1 100 ? 18.843 9.472 -24.028 1.00 81.94 100 PHE A O 1
ATOM 797 N N . LEU A 1 101 ? 16.715 9.451 -23.303 1.00 82.38 101 LEU A N 1
ATOM 798 C CA . LEU A 1 101 ? 17.007 9.942 -21.954 1.00 82.38 101 LEU A CA 1
ATOM 799 C C . LEU A 1 101 ? 17.294 8.811 -20.956 1.00 82.38 101 LEU A C 1
ATOM 801 O O . LEU A 1 101 ? 17.695 9.098 -19.829 1.00 82.38 101 LEU A O 1
ATOM 805 N N . LYS A 1 102 ? 17.124 7.551 -21.378 1.00 82.31 102 LYS A N 1
ATOM 806 C CA . LYS A 1 102 ? 17.277 6.341 -20.559 1.00 82.31 102 LYS A CA 1
ATOM 807 C C . LYS A 1 102 ? 16.395 6.354 -19.314 1.00 82.31 102 LYS A C 1
ATOM 809 O O . LYS A 1 102 ? 16.780 5.829 -18.270 1.00 82.31 102 LYS A O 1
ATOM 814 N N . ASP A 1 103 ? 15.229 6.981 -19.411 1.00 84.62 103 ASP A N 1
ATOM 815 C CA . ASP A 1 103 ? 14.288 7.082 -18.308 1.00 84.62 103 ASP A CA 1
ATOM 816 C C . ASP A 1 103 ? 13.044 6.246 -18.573 1.00 84.62 103 ASP A C 1
ATOM 818 O O . ASP A 1 103 ? 12.551 6.157 -19.700 1.00 84.62 103 ASP A O 1
ATOM 822 N N . VAL A 1 104 ? 12.552 5.624 -17.508 1.00 87.06 104 VAL A N 1
ATOM 823 C CA . VAL A 1 104 ? 11.335 4.828 -17.535 1.00 87.06 104 VAL A CA 1
ATOM 824 C C . VAL A 1 104 ? 10.385 5.309 -16.449 1.00 87.06 104 VAL A C 1
ATOM 826 O O . VAL A 1 104 ? 10.762 5.457 -15.284 1.00 87.06 104 VAL A O 1
ATOM 829 N N . ALA A 1 105 ? 9.137 5.546 -16.834 1.00 89.56 105 ALA A N 1
ATOM 830 C CA . ALA A 1 105 ? 8.028 5.751 -15.918 1.00 89.56 105 ALA A CA 1
ATOM 831 C C . ALA A 1 105 ? 7.156 4.494 -15.894 1.00 89.56 105 ALA A C 1
ATOM 833 O O . ALA A 1 105 ? 6.841 3.933 -16.941 1.00 89.56 105 ALA A O 1
ATOM 834 N N . ILE A 1 106 ? 6.764 4.045 -14.706 1.00 89.62 106 ILE A N 1
ATOM 835 C CA . ILE A 1 106 ? 5.886 2.892 -14.513 1.00 89.62 106 ILE A CA 1
ATOM 836 C C . ILE A 1 106 ? 4.663 3.281 -13.693 1.00 89.62 106 ILE A C 1
ATOM 838 O O . ILE A 1 106 ? 4.744 4.039 -12.725 1.00 89.62 106 ILE A O 1
ATOM 842 N N . HIS A 1 107 ? 3.524 2.702 -14.059 1.00 92.69 107 HIS A N 1
ATOM 843 C CA . HIS A 1 107 ? 2.261 2.891 -13.364 1.00 92.69 107 HIS A 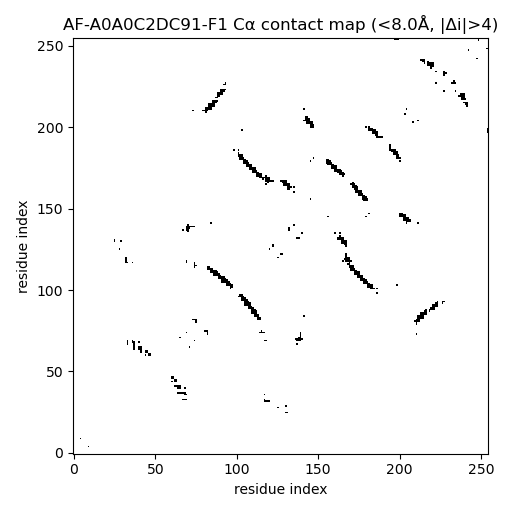CA 1
ATOM 844 C C . HIS A 1 107 ? 1.633 1.543 -13.051 1.00 92.69 107 HIS A C 1
ATOM 846 O O . HIS A 1 107 ? 1.595 0.636 -13.891 1.00 92.69 107 HIS A O 1
ATOM 852 N N . GLY A 1 108 ? 1.100 1.409 -11.844 1.00 93.62 108 GLY A N 1
ATOM 853 C CA . GLY A 1 108 ? 0.534 0.146 -11.416 1.00 93.62 108 GLY A CA 1
ATOM 854 C C . GLY A 1 108 ? -0.129 0.200 -10.056 1.00 93.62 108 GLY A C 1
ATOM 855 O O . GLY A 1 108 ? -0.423 1.266 -9.510 1.00 93.62 108 GLY A O 1
ATOM 856 N N . TYR A 1 109 ? -0.365 -0.988 -9.512 1.00 95.06 109 TYR A N 1
ATOM 857 C CA . TYR A 1 109 ? -0.887 -1.162 -8.168 1.00 95.06 109 TYR A CA 1
ATOM 858 C C . TYR A 1 109 ? -0.116 -2.232 -7.396 1.00 95.06 109 TYR A C 1
ATOM 860 O O . TYR A 1 109 ? 0.361 -3.219 -7.961 1.00 95.06 109 TYR A O 1
ATOM 868 N N . MET A 1 110 ? -0.009 -2.030 -6.088 1.00 94.62 110 MET A N 1
ATOM 869 C CA . MET A 1 110 ? 0.555 -2.972 -5.131 1.00 94.62 110 MET A CA 1
ATOM 870 C C . MET A 1 110 ? -0.513 -3.344 -4.111 1.00 94.62 110 MET A C 1
ATOM 872 O O . MET A 1 110 ? -1.232 -2.484 -3.606 1.00 94.62 110 MET A O 1
ATOM 876 N N . GLU A 1 111 ? -0.616 -4.623 -3.790 1.00 96.06 111 GLU A N 1
ATOM 877 C CA . GLU A 1 111 ? -1.446 -5.101 -2.693 1.00 96.06 111 GLU A CA 1
ATOM 878 C C . GLU A 1 111 ? -0.597 -5.197 -1.431 1.00 96.06 111 GLU A C 1
ATOM 880 O O . GLU A 1 111 ? 0.389 -5.934 -1.390 1.00 96.06 111 GLU A O 1
ATOM 885 N N . LEU A 1 112 ? -0.991 -4.454 -0.401 1.00 96.06 112 LEU A N 1
ATOM 886 C CA . LEU A 1 112 ? -0.295 -4.380 0.876 1.00 96.06 112 LEU A CA 1
ATOM 887 C C . LEU A 1 112 ? -1.125 -5.046 1.967 1.00 96.06 112 LEU A C 1
ATOM 889 O O . LEU A 1 112 ? -2.357 -4.970 1.951 1.00 96.06 112 LEU A O 1
ATOM 893 N N . SER A 1 113 ? -0.459 -5.631 2.958 1.00 96.94 113 SER A N 1
ATOM 894 C CA . SER A 1 113 ? -1.116 -6.040 4.197 1.00 96.94 113 SER A CA 1
ATOM 895 C C . SER A 1 113 ? -0.239 -5.878 5.426 1.00 96.94 113 SER A C 1
ATOM 897 O O . SER A 1 113 ? 0.969 -6.089 5.354 1.00 96.94 113 SER A O 1
ATOM 899 N N . TRP A 1 114 ? -0.859 -5.550 6.556 1.00 96.50 114 TRP A N 1
ATOM 900 C CA . TRP A 1 114 ? -0.201 -5.458 7.856 1.00 96.50 114 TRP A CA 1
AT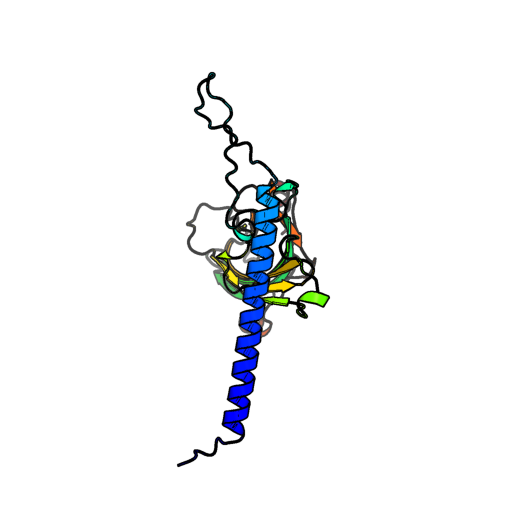OM 901 C C . TRP A 1 114 ? -1.159 -5.828 8.987 1.00 96.50 114 TRP A C 1
ATOM 903 O O . TRP A 1 114 ? -2.381 -5.782 8.840 1.00 96.50 114 TRP A O 1
ATOM 913 N N . MET A 1 115 ? -0.605 -6.184 10.143 1.00 96.50 115 MET A N 1
ATOM 914 C CA . MET A 1 115 ? -1.393 -6.530 11.323 1.00 96.50 115 MET A CA 1
ATOM 915 C C . MET A 1 115 ? -1.651 -5.301 12.202 1.00 96.50 115 MET A C 1
ATOM 917 O O . MET A 1 115 ? -0.723 -4.574 12.553 1.00 96.50 115 MET A O 1
ATOM 921 N N . ASP A 1 116 ? -2.905 -5.111 12.611 1.00 95.75 116 ASP A N 1
ATOM 922 C CA . ASP A 1 116 ? -3.316 -4.148 13.629 1.00 95.75 116 ASP A CA 1
ATOM 923 C C . ASP A 1 116 ? -4.217 -4.824 14.676 1.00 95.75 116 ASP A C 1
ATOM 925 O O . ASP A 1 116 ? -5.402 -5.088 14.455 1.00 95.75 116 ASP A O 1
ATOM 929 N N . ASP A 1 117 ? -3.650 -5.107 15.849 1.00 93.62 117 ASP A N 1
ATOM 930 C CA . ASP A 1 117 ? -4.330 -5.786 16.958 1.00 93.62 117 ASP A CA 1
ATOM 931 C C . ASP A 1 117 ? -5.499 -4.971 17.539 1.00 93.62 117 ASP A C 1
ATOM 933 O O . ASP A 1 117 ? -6.444 -5.519 18.117 1.00 93.62 117 ASP A O 1
ATOM 937 N N . ARG A 1 118 ? -5.476 -3.651 17.345 1.00 94.25 118 ARG A N 1
ATOM 938 C CA . ARG A 1 118 ? -6.535 -2.721 17.757 1.00 94.25 118 ARG A CA 1
ATOM 939 C C . ARG A 1 118 ? -7.789 -2.868 16.901 1.00 94.25 118 ARG A C 1
ATOM 941 O O . ARG A 1 118 ? -8.874 -2.493 17.343 1.00 94.25 118 ARG A O 1
ATOM 948 N N . LEU A 1 119 ? -7.643 -3.426 15.700 1.00 95.31 119 LEU A N 1
ATOM 949 C CA . LEU A 1 119 ? -8.721 -3.685 14.751 1.00 95.31 119 LEU A CA 1
ATOM 950 C C . LEU A 1 119 ? -9.240 -5.130 14.821 1.00 95.31 119 LEU A C 1
ATOM 952 O O . LEU A 1 119 ? -9.830 -5.613 13.864 1.00 95.31 119 LEU A O 1
ATOM 956 N N . GLN A 1 120 ? -9.051 -5.827 15.943 1.00 95.62 120 GLN A N 1
ATOM 957 C CA . GLN A 1 120 ? -9.580 -7.178 16.152 1.00 95.62 120 GLN A CA 1
ATOM 958 C C . GLN A 1 120 ? -10.975 -7.166 16.782 1.00 95.62 120 GLN A C 1
ATOM 960 O O . GLN A 1 120 ? -11.227 -6.452 17.756 1.00 95.62 120 GLN A O 1
ATOM 965 N N . TRP A 1 121 ? -11.874 -8.021 16.287 1.00 95.38 121 TRP A N 1
ATOM 966 C CA . TRP A 1 121 ? -13.203 -8.214 16.875 1.00 95.38 121 TRP A CA 1
ATOM 967 C C . TRP A 1 121 ? -13.662 -9.671 16.834 1.00 95.38 121 TRP A C 1
ATOM 969 O O . TRP A 1 121 ? -13.209 -10.483 16.029 1.00 95.38 121 TRP A O 1
ATOM 979 N N . SER A 1 122 ? -14.619 -10.004 17.705 1.00 95.19 122 SER A N 1
ATOM 980 C CA . SER A 1 122 ? -15.244 -11.327 17.709 1.00 95.19 122 SER A CA 1
ATOM 981 C C . SER A 1 122 ? -16.290 -11.453 16.602 1.00 95.19 122 SER A C 1
ATOM 983 O O . SER A 1 122 ? -17.258 -10.683 16.553 1.00 95.19 122 SER A O 1
ATOM 985 N N . ARG A 1 123 ? -16.130 -12.482 15.759 1.00 92.69 123 ARG A N 1
ATOM 986 C CA . ARG A 1 123 ? -17.111 -12.871 14.733 1.00 92.69 123 ARG A CA 1
ATOM 987 C C . ARG A 1 123 ? -18.457 -13.245 15.351 1.00 92.69 123 ARG A C 1
ATOM 989 O O . ARG A 1 123 ? -19.492 -12.989 14.744 1.00 92.69 123 ARG A O 1
ATOM 996 N N . ASP A 1 124 ? -18.466 -13.793 16.566 1.00 92.81 124 ASP A N 1
ATOM 997 C CA . ASP A 1 124 ? -19.699 -14.228 17.221 1.00 92.81 124 ASP A CA 1
ATOM 998 C C . ASP A 1 124 ? -20.589 -13.060 17.636 1.00 92.81 124 ASP A C 1
ATOM 1000 O O . ASP A 1 124 ? -21.812 -13.178 17.545 1.00 92.81 124 ASP A O 1
ATOM 1004 N N . THR A 1 125 ? -19.985 -11.942 18.038 1.00 91.38 125 THR A N 1
ATOM 1005 C CA . THR A 1 125 ? -20.704 -10.740 18.473 1.00 91.38 125 THR A CA 1
ATOM 1006 C C . THR A 1 125 ? -21.196 -9.921 17.287 1.00 91.38 125 THR A C 1
ATOM 1008 O O . THR A 1 125 ? -22.357 -9.527 17.256 1.00 91.38 125 THR A O 1
ATOM 1011 N N . TRP A 1 126 ? -20.322 -9.670 16.311 1.00 90.50 126 TRP A N 1
ATOM 1012 C CA . TRP A 1 126 ? -20.604 -8.721 15.229 1.00 90.50 126 TRP A CA 1
ATOM 1013 C C . TRP A 1 126 ? -21.136 -9.378 13.957 1.00 90.50 126 TRP A C 1
ATOM 1015 O O . TRP A 1 126 ? -21.670 -8.681 13.107 1.00 90.50 126 TRP A O 1
ATOM 1025 N N . LYS A 1 127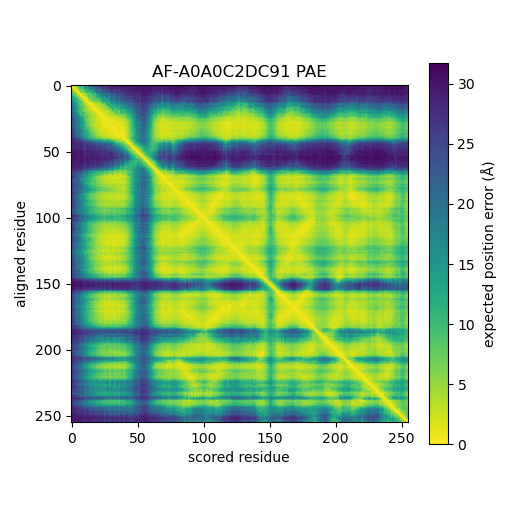 ? -21.008 -10.705 13.814 1.00 90.38 127 LYS A N 1
ATOM 1026 C CA . LYS A 1 127 ? -21.426 -11.471 12.621 1.00 90.38 127 LYS A CA 1
ATOM 1027 C C . LYS A 1 127 ? -20.830 -10.945 11.305 1.00 90.38 127 LYS A C 1
ATOM 1029 O O . LYS A 1 127 ? -21.393 -11.159 10.237 1.00 90.38 127 LYS A O 1
ATOM 1034 N N . MET A 1 128 ? -19.668 -10.297 11.386 1.00 88.44 128 MET A N 1
ATOM 1035 C CA . MET A 1 128 ? -18.932 -9.734 10.256 1.00 88.44 128 MET A CA 1
ATOM 1036 C C . MET A 1 128 ? -17.516 -10.298 10.210 1.00 88.44 128 MET A C 1
ATOM 1038 O O . MET A 1 128 ? -16.855 -10.417 11.244 1.00 88.44 128 MET A O 1
ATOM 1042 N N . GLU A 1 129 ? -17.047 -10.622 9.008 1.00 91.25 129 GLU A N 1
ATOM 1043 C CA . GLU A 1 129 ? -15.671 -11.074 8.773 1.00 91.25 129 GLU A CA 1
ATOM 1044 C C . GLU A 1 129 ? -14.748 -9.942 8.326 1.00 91.25 129 GLU A C 1
ATOM 1046 O O . GLU A 1 129 ? -13.571 -9.937 8.688 1.00 91.25 129 GLU A O 1
ATOM 1051 N N . LYS A 1 130 ? -15.286 -8.987 7.566 1.00 93.56 130 LYS A N 1
ATOM 1052 C CA . LYS A 1 130 ? -14.554 -7.847 7.024 1.00 93.56 130 LYS A CA 1
ATOM 1053 C C . LYS A 1 130 ? -15.222 -6.542 7.428 1.00 93.56 130 LYS A C 1
ATOM 1055 O O . LYS A 1 130 ? -16.442 -6.494 7.563 1.00 93.56 130 LYS A O 1
ATOM 1060 N N . LEU A 1 131 ? -14.401 -5.516 7.586 1.00 94.06 131 LEU A N 1
ATOM 1061 C CA . LEU A 1 131 ? -14.794 -4.136 7.821 1.00 94.06 131 LEU A CA 1
ATOM 1062 C C . LEU A 1 131 ? -14.122 -3.269 6.756 1.00 94.06 131 LEU A C 1
ATOM 1064 O O . LEU A 1 131 ? -12.892 -3.242 6.662 1.00 94.06 131 LEU A O 1
ATOM 1068 N N . GLN A 1 132 ? -14.923 -2.560 5.968 1.00 93.44 132 GLN A N 1
ATOM 1069 C CA . GLN A 1 132 ? -14.436 -1.574 5.007 1.00 93.44 132 GLN A CA 1
ATOM 1070 C C . GLN A 1 132 ? -14.123 -0.254 5.714 1.00 93.44 132 GLN A C 1
ATOM 1072 O O . GLN A 1 132 ? -14.981 0.340 6.372 1.00 93.44 132 GLN A O 1
ATOM 1077 N N . ILE A 1 133 ? -12.895 0.244 5.571 1.00 90.88 133 ILE A N 1
ATOM 1078 C CA . ILE A 1 133 ? -12.494 1.529 6.142 1.00 90.88 133 ILE A CA 1
ATOM 1079 C C . ILE A 1 133 ? -12.801 2.635 5.129 1.00 90.88 133 ILE A C 1
ATOM 1081 O O . ILE A 1 133 ? -12.083 2.843 4.156 1.00 90.88 133 ILE A O 1
ATOM 1085 N N . GLN A 1 134 ? -13.880 3.376 5.388 1.00 86.31 134 GLN A N 1
ATOM 1086 C CA . GLN A 1 134 ? -14.403 4.411 4.482 1.00 86.31 134 GLN A CA 1
ATOM 1087 C C . GLN A 1 134 ? -13.489 5.642 4.328 1.00 86.31 134 GLN A C 1
ATOM 1089 O O . GLN A 1 134 ? -13.618 6.397 3.369 1.00 86.31 134 GLN A O 1
ATOM 1094 N N . SER A 1 135 ? -12.588 5.884 5.283 1.00 88.50 135 SER A N 1
ATOM 1095 C CA . SER A 1 135 ? -11.691 7.044 5.285 1.00 88.50 135 SER A CA 1
ATOM 1096 C C . SER A 1 135 ? -10.301 6.633 5.740 1.00 88.50 135 SER A C 1
ATOM 1098 O O . SER A 1 135 ? -10.155 6.024 6.796 1.00 88.50 135 SER A O 1
ATOM 1100 N N . LEU A 1 136 ? -9.268 7.028 4.995 1.00 87.00 136 LEU A N 1
ATOM 1101 C CA . LEU A 1 136 ? -7.875 6.770 5.374 1.00 87.00 136 LEU A CA 1
ATOM 1102 C C . LEU A 1 136 ? -7.519 7.397 6.730 1.00 87.00 136 LEU A C 1
ATOM 1104 O O . LEU A 1 136 ? -6.703 6.855 7.459 1.00 87.00 136 LEU A O 1
ATOM 1108 N N . ASN A 1 137 ? -8.205 8.473 7.131 1.00 89.38 137 ASN A N 1
ATOM 1109 C CA . ASN A 1 137 ? -7.998 9.127 8.428 1.00 89.38 137 ASN A CA 1
ATOM 1110 C C . ASN A 1 137 ? -8.510 8.304 9.623 1.00 89.38 137 ASN A C 1
ATOM 1112 O O . ASN A 1 137 ? -8.398 8.738 10.768 1.00 89.38 137 ASN A O 1
ATOM 1116 N N . HIS A 1 138 ? -9.122 7.145 9.378 1.00 91.50 138 HIS A N 1
ATOM 1117 C CA . HIS A 1 138 ? -9.629 6.254 10.417 1.00 91.50 138 HIS A CA 1
ATOM 1118 C C . HIS A 1 138 ? -8.642 5.155 10.817 1.00 91.50 138 HIS A C 1
ATOM 1120 O O . HIS A 1 138 ? -8.856 4.502 11.843 1.00 91.50 138 HIS A O 1
ATOM 1126 N N . VAL A 1 139 ? -7.561 4.968 10.062 1.00 93.94 139 VAL A N 1
ATOM 1127 C CA . VAL A 1 139 ? -6.568 3.921 10.296 1.00 93.94 139 VAL A CA 1
ATOM 1128 C C . VAL A 1 139 ? -5.165 4.452 10.051 1.00 93.94 139 VAL A C 1
ATOM 1130 O O . VAL A 1 139 ? -4.966 5.374 9.269 1.00 93.94 139 VAL A O 1
ATOM 1133 N N . TRP A 1 140 ? -4.185 3.913 10.765 1.00 94.00 140 TRP A N 1
ATOM 1134 C CA . TRP A 1 140 ? -2.792 4.239 10.508 1.00 94.00 140 TRP A CA 1
ATOM 1135 C C . TRP A 1 140 ? -2.387 3.647 9.156 1.00 94.00 140 TRP A C 1
ATOM 1137 O O . TRP A 1 140 ? -2.680 2.485 8.876 1.00 94.00 140 TRP A O 1
ATOM 1147 N N . ILE A 1 141 ? -1.726 4.452 8.328 1.00 92.38 141 ILE A N 1
ATOM 1148 C CA . ILE A 1 141 ? -1.281 4.071 6.989 1.00 92.38 141 ILE A CA 1
ATOM 1149 C C . ILE A 1 141 ? 0.250 4.139 6.952 1.00 92.38 141 ILE A C 1
ATOM 1151 O O . ILE A 1 141 ? 0.806 5.168 7.352 1.00 92.38 141 ILE A O 1
ATOM 1155 N N . PRO A 1 142 ? 0.944 3.086 6.476 1.00 91.38 142 PRO A N 1
ATOM 1156 C CA . PRO A 1 142 ? 2.383 3.152 6.265 1.00 91.38 142 PRO A CA 1
ATOM 1157 C C . PRO A 1 142 ? 2.700 4.165 5.161 1.00 91.38 142 PRO A C 1
ATOM 1159 O O . PRO A 1 142 ? 2.078 4.152 4.098 1.00 91.38 142 PRO A O 1
ATOM 1162 N N . LEU A 1 143 ? 3.673 5.037 5.416 1.00 86.69 143 LEU A N 1
ATOM 1163 C CA . LEU A 1 143 ? 4.164 6.010 4.444 1.00 86.69 143 LEU A CA 1
ATOM 1164 C C . LEU A 1 143 ? 5.551 5.590 3.964 1.00 86.69 143 LEU A C 1
ATOM 1166 O O . LEU A 1 143 ? 6.445 5.343 4.775 1.00 86.69 143 LEU A O 1
ATOM 1170 N N . PHE A 1 144 ? 5.732 5.549 2.652 1.00 84.38 144 PHE A N 1
ATOM 1171 C CA . PHE A 1 144 ? 6.992 5.217 1.997 1.00 84.38 144 PHE A CA 1
ATOM 1172 C C . PHE A 1 144 ? 7.256 6.174 0.835 1.00 84.38 144 PHE A C 1
ATOM 1174 O O . PHE A 1 144 ? 6.354 6.847 0.334 1.00 84.38 144 PHE A O 1
ATOM 1181 N N . ILE A 1 145 ? 8.519 6.251 0.446 1.00 84.25 145 ILE A N 1
ATOM 1182 C CA . ILE A 1 145 ? 9.049 7.062 -0.644 1.00 84.25 145 ILE A CA 1
ATOM 1183 C C . ILE A 1 145 ? 9.838 6.161 -1.589 1.00 84.25 145 ILE A C 1
ATOM 1185 O O . ILE A 1 145 ? 10.332 5.116 -1.172 1.00 84.25 145 ILE A O 1
ATOM 1189 N N . ALA A 1 146 ? 9.968 6.567 -2.847 1.00 83.06 146 ALA A N 1
ATOM 1190 C CA . ALA A 1 146 ? 10.950 5.969 -3.739 1.00 83.06 146 ALA A CA 1
ATOM 1191 C C . ALA A 1 146 ? 12.300 6.678 -3.562 1.00 83.06 146 ALA A C 1
ATOM 1193 O O . ALA A 1 146 ? 12.330 7.907 -3.424 1.00 83.06 146 ALA A O 1
ATOM 1194 N N . GLN A 1 147 ? 13.405 5.929 -3.547 1.00 72.06 147 GLN A N 1
ATOM 1195 C CA . GLN A 1 147 ? 14.727 6.541 -3.675 1.00 72.06 147 GLN A CA 1
ATOM 1196 C C . GLN A 1 147 ? 15.076 6.709 -5.149 1.00 72.06 147 GLN A C 1
ATOM 1198 O O . GLN A 1 147 ? 15.131 5.736 -5.893 1.00 72.06 147 GLN A O 1
ATOM 1203 N N . ASN A 1 148 ? 15.396 7.945 -5.533 1.00 62.06 148 ASN A N 1
ATOM 1204 C CA . ASN A 1 148 ? 15.995 8.245 -6.826 1.00 62.06 148 ASN A CA 1
ATOM 1205 C C . ASN A 1 148 ? 17.419 8.749 -6.579 1.00 62.06 148 ASN A C 1
ATOM 1207 O O . ASN A 1 148 ? 17.623 9.683 -5.800 1.00 62.06 148 ASN A O 1
ATOM 1211 N N . TYR A 1 149 ? 18.397 8.126 -7.240 1.00 52.59 149 TYR A N 1
ATOM 1212 C CA . TYR A 1 149 ? 19.822 8.427 -7.074 1.00 52.59 149 TYR A CA 1
ATOM 1213 C C . TYR A 1 149 ? 20.251 9.781 -7.650 1.00 52.59 149 TYR A C 1
ATOM 1215 O O . TYR A 1 149 ? 21.397 10.172 -7.442 1.00 52.59 149 TYR A O 1
ATOM 1223 N N . ASP A 1 150 ? 19.361 10.531 -8.309 1.00 47.09 150 ASP A N 1
ATOM 1224 C CA . ASP A 1 150 ? 19.749 11.797 -8.916 1.00 47.09 150 ASP A CA 1
ATOM 1225 C C . ASP A 1 150 ? 18.791 12.961 -8.650 1.00 47.09 150 ASP A C 1
ATOM 1227 O O . ASP A 1 150 ? 17.569 12.840 -8.586 1.00 47.09 150 ASP A O 1
ATOM 1231 N N . THR A 1 151 ? 19.405 14.126 -8.492 1.00 42.84 151 THR A N 1
ATOM 1232 C CA . THR A 1 151 ? 18.872 15.405 -7.991 1.00 42.84 151 THR A CA 1
ATOM 1233 C C . THR A 1 151 ? 17.833 16.099 -8.890 1.00 42.84 151 THR A C 1
ATOM 1235 O O . THR A 1 151 ? 17.576 17.300 -8.756 1.00 42.84 151 THR A O 1
ATOM 1238 N N . HIS A 1 152 ? 17.156 15.369 -9.771 1.00 40.00 152 HIS A N 1
ATOM 1239 C CA . HIS A 1 152 ? 16.160 15.921 -10.680 1.00 40.00 152 HIS A CA 1
ATOM 1240 C C . HIS A 1 152 ? 14.743 15.814 -10.102 1.00 40.00 152 HIS A C 1
ATOM 1242 O O . HIS A 1 152 ? 14.069 14.808 -10.248 1.00 40.00 152 HIS A O 1
ATOM 1248 N N . LEU A 1 153 ? 14.315 16.909 -9.454 1.00 43.06 153 LEU A N 1
ATOM 1249 C CA . LEU A 1 153 ? 12.927 17.364 -9.251 1.00 43.06 153 LEU A CA 1
ATOM 1250 C C . LEU A 1 153 ? 11.879 16.274 -8.946 1.00 43.06 153 LEU A C 1
ATOM 1252 O O . LEU A 1 153 ? 11.407 15.585 -9.842 1.00 43.06 153 LEU A O 1
ATOM 1256 N N . LYS A 1 154 ? 11.415 16.258 -7.688 1.00 51.28 154 LYS A N 1
ATOM 1257 C CA . LYS A 1 154 ? 10.301 15.488 -7.084 1.00 51.28 154 LYS A CA 1
ATOM 1258 C C . LYS A 1 154 ? 8.918 15.575 -7.786 1.00 51.28 154 LYS A C 1
ATOM 1260 O O . LYS A 1 154 ? 7.899 15.697 -7.114 1.00 51.28 154 LYS A O 1
ATOM 1265 N N . ASN A 1 155 ? 8.836 15.536 -9.110 1.00 52.53 155 ASN A N 1
ATOM 1266 C CA . ASN A 1 155 ? 7.620 15.833 -9.868 1.00 52.53 155 ASN A CA 1
ATOM 1267 C C . ASN A 1 155 ? 7.183 14.645 -10.740 1.00 52.53 155 ASN A C 1
ATOM 1269 O O . ASN A 1 155 ? 6.989 14.806 -11.943 1.00 52.53 155 ASN A O 1
ATOM 1273 N N . GLY A 1 156 ? 7.032 13.455 -10.156 1.00 63.03 156 GLY A N 1
ATOM 1274 C CA . GLY A 1 156 ? 6.507 12.301 -10.897 1.00 63.03 156 GLY A CA 1
ATOM 1275 C C . GLY A 1 156 ? 6.094 11.119 -10.028 1.00 63.03 156 GLY A C 1
ATOM 1276 O O . GLY A 1 156 ? 5.120 10.438 -10.359 1.00 63.03 156 GLY A O 1
ATOM 1277 N N . ASP A 1 157 ? 6.783 10.919 -8.902 1.00 80.50 157 ASP A N 1
ATOM 1278 C CA . ASP A 1 157 ? 6.449 9.823 -8.002 1.00 80.50 157 ASP A CA 1
ATOM 1279 C C . ASP A 1 157 ? 5.181 10.149 -7.215 1.00 80.50 157 ASP A C 1
ATOM 1281 O O . ASP A 1 157 ? 5.080 11.184 -6.549 1.00 80.50 157 ASP A O 1
ATOM 1285 N N . ALA A 1 158 ? 4.198 9.263 -7.301 1.00 86.19 158 ALA A N 1
ATOM 1286 C CA . ALA A 1 158 ? 2.930 9.413 -6.615 1.00 86.19 158 ALA A CA 1
ATOM 1287 C C . ALA A 1 158 ? 2.477 8.072 -6.059 1.00 86.19 158 ALA A C 1
ATOM 1289 O O . ALA A 1 158 ? 2.558 7.042 -6.726 1.00 86.19 158 ALA A O 1
ATOM 1290 N N . PHE A 1 159 ? 1.946 8.120 -4.844 1.00 89.75 159 PHE A N 1
ATOM 1291 C CA . PHE A 1 159 ? 1.369 6.983 -4.153 1.00 89.75 159 PHE A CA 1
ATOM 1292 C C . PHE A 1 159 ? -0.030 7.354 -3.675 1.00 89.75 159 PHE A C 1
ATOM 1294 O O . PHE A 1 159 ? -0.220 8.388 -3.033 1.00 89.75 159 PHE A O 1
ATOM 1301 N N . GLU A 1 160 ? -1.011 6.509 -3.969 1.00 91.62 160 GLU A N 1
ATOM 1302 C CA . GLU A 1 160 ? -2.394 6.697 -3.540 1.00 91.62 160 GLU A CA 1
ATOM 1303 C C . GLU A 1 160 ? -2.924 5.405 -2.917 1.00 91.62 160 GLU A C 1
ATOM 1305 O O . GLU A 1 160 ? -3.056 4.377 -3.582 1.00 91.62 160 GLU A O 1
ATOM 1310 N N . MET A 1 161 ? -3.253 5.458 -1.626 1.00 92.38 161 MET A N 1
ATOM 1311 C CA . MET A 1 161 ? -3.851 4.327 -0.924 1.00 92.38 161 MET A CA 1
ATOM 1312 C C . MET A 1 161 ? -5.348 4.242 -1.225 1.00 92.38 161 MET A C 1
ATOM 1314 O O . MET A 1 161 ? -6.091 5.206 -1.049 1.00 92.38 161 MET A O 1
ATOM 1318 N N . ARG A 1 162 ? -5.814 3.067 -1.638 1.00 91.81 162 ARG A N 1
ATOM 1319 C CA . ARG A 1 162 ? -7.204 2.796 -2.012 1.00 91.81 162 ARG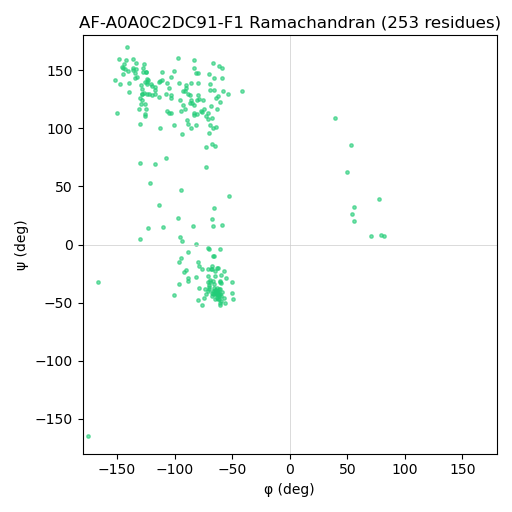 A CA 1
ATOM 1320 C C . ARG A 1 162 ? -7.672 1.498 -1.361 1.00 91.81 162 ARG A C 1
ATOM 1322 O O . ARG A 1 162 ? -6.875 0.617 -1.057 1.00 91.81 162 ARG A O 1
ATOM 1329 N N . ARG A 1 163 ? -8.991 1.368 -1.188 1.00 91.12 163 ARG A N 1
ATOM 1330 C CA . ARG A 1 163 ? -9.659 0.129 -0.739 1.00 91.12 163 ARG A CA 1
ATOM 1331 C C . ARG A 1 163 ? -9.018 -0.477 0.516 1.00 91.12 163 ARG A C 1
ATOM 1333 O O . ARG A 1 163 ? -8.488 -1.583 0.473 1.00 91.12 163 ARG A O 1
ATOM 1340 N N . VAL A 1 164 ? -9.045 0.272 1.616 1.00 95.25 164 VAL A N 1
ATOM 1341 C CA . VAL A 1 164 ? -8.537 -0.228 2.895 1.00 95.25 164 VAL A CA 1
ATOM 1342 C C . VAL A 1 164 ? -9.620 -1.051 3.577 1.00 95.25 164 VAL A C 1
ATOM 1344 O O . VAL A 1 164 ? -10.702 -0.555 3.887 1.00 95.25 164 VAL A O 1
ATOM 1347 N N . GLU A 1 165 ? -9.314 -2.313 3.821 1.00 95.62 165 GLU A N 1
ATOM 1348 C CA . GLU A 1 165 ? -10.208 -3.268 4.462 1.00 95.62 165 GLU A CA 1
ATOM 1349 C C . GLU A 1 165 ? -9.472 -3.908 5.629 1.00 95.62 165 GLU A C 1
ATOM 1351 O O . GLU A 1 165 ? -8.260 -4.098 5.580 1.00 95.62 165 GLU A O 1
ATOM 1356 N N . THR A 1 166 ? -10.190 -4.282 6.677 1.00 96.50 166 THR A N 1
ATOM 1357 C CA . THR A 1 166 ? -9.627 -5.105 7.746 1.00 96.50 166 THR A CA 1
ATOM 1358 C C . THR A 1 166 ? -10.470 -6.348 7.953 1.00 96.50 166 THR A C 1
ATOM 1360 O O . THR A 1 166 ? -11.679 -6.360 7.714 1.00 96.50 166 THR A O 1
ATOM 1363 N N . THR A 1 167 ? -9.815 -7.423 8.361 1.00 96.94 167 THR A N 1
ATOM 1364 C CA . THR A 1 167 ? -10.443 -8.697 8.715 1.00 96.94 167 THR A CA 1
ATOM 1365 C C . THR A 1 167 ? -10.639 -8.785 10.223 1.00 96.94 167 THR A C 1
ATOM 1367 O O . THR A 1 167 ? -9.948 -8.115 10.983 1.00 96.94 167 THR A O 1
ATOM 1370 N N . SER A 1 168 ? -11.526 -9.668 10.687 1.00 96.38 168 SER A N 1
ATOM 1371 C CA . SER A 1 168 ? -11.803 -9.820 12.125 1.00 96.38 168 SER A CA 1
ATOM 1372 C C . SER A 1 168 ? -10.574 -10.156 12.979 1.00 96.38 168 SER A C 1
ATOM 1374 O O .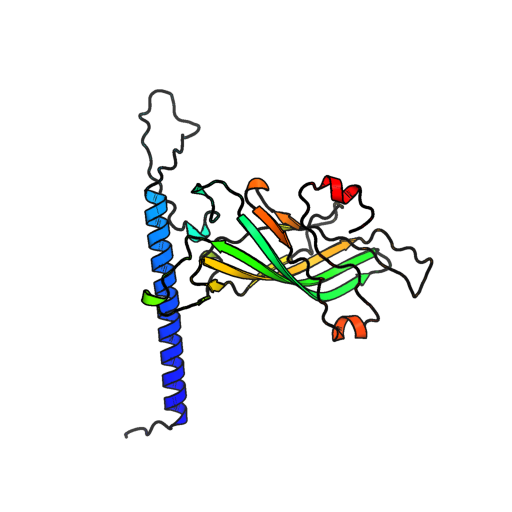 SER A 1 168 ? -10.582 -9.936 14.187 1.00 96.38 168 SER A O 1
ATOM 1376 N N . SER A 1 169 ? -9.530 -10.722 12.365 1.00 96.50 169 SER A N 1
ATOM 1377 C CA . SER A 1 169 ? -8.241 -11.021 12.997 1.00 96.50 169 SER A CA 1
ATOM 1378 C C . SER A 1 169 ? -7.302 -9.815 13.082 1.00 96.50 169 SER A C 1
ATOM 1380 O O . SER A 1 169 ? -6.198 -9.962 13.596 1.00 96.50 169 SER A O 1
ATOM 1382 N N . GLY A 1 170 ? -7.716 -8.636 12.610 1.00 95.31 170 GLY A N 1
ATOM 1383 C CA . GLY A 1 170 ? -6.911 -7.414 12.614 1.00 95.31 170 GLY A CA 1
ATOM 1384 C C . GLY A 1 170 ? -5.923 -7.318 11.454 1.00 95.31 170 GLY A C 1
ATOM 1385 O O . GLY A 1 170 ? -5.107 -6.405 11.434 1.00 95.31 170 GLY A O 1
ATOM 1386 N N . ASN A 1 171 ? -5.973 -8.234 10.479 1.00 97.25 171 ASN A N 1
ATOM 1387 C CA . ASN A 1 171 ? -5.159 -8.100 9.273 1.00 97.25 171 ASN A CA 1
ATOM 1388 C C . ASN A 1 171 ? -5.806 -7.055 8.363 1.00 97.25 171 ASN A C 1
ATOM 1390 O O . ASN A 1 171 ? -6.925 -7.274 7.883 1.00 97.25 171 ASN A O 1
ATOM 1394 N N . VAL A 1 172 ? -5.101 -5.946 8.164 1.00 97.19 172 VAL A N 1
ATOM 1395 C CA . VAL A 1 172 ? -5.482 -4.835 7.301 1.00 97.19 172 VAL A CA 1
ATOM 1396 C C . VAL A 1 172 ? -4.878 -5.071 5.925 1.00 97.19 172 VAL A C 1
ATOM 1398 O O . VAL A 1 172 ? -3.700 -5.391 5.809 1.00 97.19 172 VAL A O 1
ATOM 1401 N N . SER A 1 173 ? -5.683 -4.915 4.884 1.00 96.94 173 SER A N 1
ATOM 1402 C CA . SER A 1 173 ? -5.277 -5.009 3.486 1.00 96.94 173 SER A CA 1
ATOM 1403 C C . SER A 1 173 ? -5.618 -3.720 2.756 1.00 96.94 173 SER A C 1
ATOM 1405 O O . SER A 1 173 ? -6.690 -3.154 2.980 1.00 96.94 173 SER A O 1
ATOM 1407 N N . ALA A 1 174 ? -4.742 -3.279 1.862 1.00 96.50 174 ALA A N 1
ATOM 1408 C CA . ALA A 1 174 ? -4.958 -2.084 1.061 1.00 96.50 174 ALA A CA 1
ATOM 1409 C C . ALA A 1 174 ? -4.391 -2.242 -0.352 1.00 96.50 174 ALA A C 1
ATOM 1411 O O . ALA A 1 174 ? -3.459 -3.013 -0.581 1.00 96.50 174 ALA A O 1
ATOM 1412 N N . VAL A 1 175 ? -4.948 -1.485 -1.296 1.00 96.12 175 VAL A N 1
ATOM 1413 C CA . VAL A 1 175 ? -4.443 -1.384 -2.666 1.00 96.12 175 VAL A CA 1
ATOM 1414 C C . VAL A 1 175 ? -3.773 -0.032 -2.829 1.00 96.12 175 VAL A C 1
ATOM 1416 O O . VAL A 1 175 ? -4.426 1.005 -2.788 1.00 96.12 175 VAL A O 1
ATOM 1419 N N . LEU A 1 176 ? -2.472 -0.039 -3.047 1.00 94.50 176 LEU A N 1
ATOM 1420 C CA . LEU A 1 176 ? -1.685 1.147 -3.318 1.00 94.50 176 LEU A CA 1
ATOM 1421 C C . LEU A 1 176 ? -1.556 1.337 -4.828 1.00 94.50 176 LEU A C 1
ATOM 1423 O O . LEU A 1 176 ? -0.908 0.530 -5.483 1.00 94.50 176 LEU A O 1
ATOM 1427 N N . ALA A 1 177 ? -2.116 2.406 -5.381 1.00 94.69 177 ALA A N 1
ATOM 1428 C CA . ALA A 1 177 ? -1.772 2.837 -6.731 1.00 94.69 177 ALA A CA 1
ATOM 1429 C C . ALA A 1 177 ? -0.451 3.616 -6.701 1.00 94.69 177 ALA A C 1
ATOM 1431 O O . ALA A 1 177 ? -0.232 4.423 -5.793 1.00 94.69 177 ALA A O 1
ATOM 1432 N N . PHE A 1 178 ? 0.416 3.382 -7.684 1.00 92.56 178 PHE A N 1
ATOM 1433 C CA . PHE A 1 178 ? 1.699 4.066 -7.789 1.00 92.56 178 PHE A CA 1
ATOM 1434 C C . PHE A 1 178 ? 1.986 4.571 -9.204 1.00 92.56 178 PHE A C 1
ATOM 1436 O O . PHE A 1 178 ? 1.559 3.990 -10.204 1.00 92.56 178 PHE A O 1
ATOM 1443 N N . SER A 1 179 ? 2.755 5.650 -9.247 1.00 92.00 179 SER A N 1
ATOM 1444 C CA . SER A 1 179 ? 3.443 6.206 -10.407 1.00 92.00 179 SER A CA 1
ATOM 1445 C C . SER A 1 179 ? 4.884 6.395 -9.971 1.00 92.00 179 SER A C 1
ATOM 1447 O O . SER A 1 179 ? 5.095 7.078 -8.974 1.00 92.00 179 SER A O 1
ATOM 1449 N N . LEU A 1 180 ? 5.839 5.764 -10.644 1.00 89.50 180 LEU A N 1
ATOM 1450 C CA . LEU A 1 180 ? 7.258 5.841 -10.297 1.00 89.50 180 LEU A CA 1
ATOM 1451 C C . LEU A 1 180 ? 8.088 6.125 -11.538 1.00 89.50 180 LEU A C 1
ATOM 1453 O O . LEU A 1 180 ? 7.785 5.590 -12.604 1.00 89.50 180 LEU A O 1
ATOM 1457 N N . ARG A 1 181 ? 9.158 6.904 -11.398 1.00 87.25 181 ARG A N 1
ATOM 1458 C CA . ARG A 1 181 ? 10.104 7.170 -12.486 1.00 87.25 181 ARG A CA 1
ATOM 1459 C C . ARG A 1 181 ? 11.539 6.907 -12.045 1.00 87.25 181 ARG A C 1
ATOM 1461 O O . ARG A 1 181 ? 11.943 7.361 -10.985 1.00 87.25 181 ARG A O 1
ATOM 1468 N N . THR A 1 182 ? 12.307 6.210 -12.877 1.00 83.94 182 THR A N 1
ATOM 1469 C CA . THR A 1 182 ? 13.727 5.920 -12.625 1.00 83.94 182 THR A CA 1
ATOM 1470 C C . THR A 1 182 ? 14.549 5.996 -13.913 1.00 83.94 182 THR A C 1
ATOM 1472 O O . THR A 1 182 ? 13.993 6.075 -15.012 1.00 83.94 182 THR A O 1
ATOM 1475 N N . PHE A 1 183 ? 15.872 5.963 -13.769 1.00 82.81 183 PHE A N 1
ATOM 1476 C CA . PHE A 1 183 ? 16.821 5.845 -14.874 1.00 82.81 183 PHE A CA 1
ATOM 1477 C C . PHE A 1 183 ? 17.325 4.405 -14.996 1.00 82.81 183 PHE A C 1
ATOM 1479 O O . PHE A 1 183 ? 17.403 3.672 -14.009 1.00 82.81 183 PHE A O 1
ATOM 1486 N N . CYS A 1 184 ? 17.648 3.996 -16.218 1.00 81.44 184 CYS A N 1
ATOM 1487 C CA . CYS A 1 184 ? 18.176 2.670 -16.514 1.00 81.44 184 CYS A CA 1
ATOM 1488 C C . CYS A 1 184 ? 19.690 2.759 -16.757 1.00 81.44 184 CYS A C 1
ATOM 1490 O O . CYS A 1 184 ? 20.139 3.541 -17.598 1.00 81.44 184 CYS A O 1
ATOM 1492 N N . ASP A 1 185 ? 20.470 1.952 -16.035 1.00 70.31 185 ASP A N 1
ATOM 1493 C CA . ASP A 1 185 ? 21.941 2.006 -16.070 1.00 70.31 185 ASP A CA 1
ATOM 1494 C C . ASP A 1 185 ? 22.527 1.302 -17.305 1.00 70.31 185 ASP A C 1
ATOM 1496 O O . ASP A 1 185 ? 23.504 1.764 -17.896 1.00 70.31 185 ASP A O 1
ATOM 1500 N N . ASP A 1 186 ? 21.90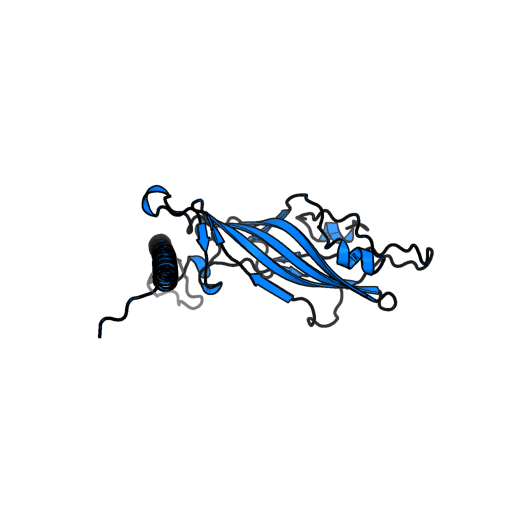9 0.192 -17.714 1.00 65.19 186 ASP A N 1
ATOM 1501 C CA . ASP A 1 186 ? 22.419 -0.723 -18.740 1.00 65.19 186 ASP A CA 1
ATOM 1502 C C . ASP A 1 186 ? 21.605 -0.581 -20.030 1.00 65.19 186 ASP A C 1
ATOM 1504 O O . ASP A 1 186 ? 20.716 -1.376 -20.314 1.00 65.19 186 ASP A O 1
ATOM 1508 N N . SER A 1 187 ? 21.829 0.513 -20.759 1.00 62.44 187 SER A N 1
ATOM 1509 C CA . SER A 1 187 ? 21.246 0.725 -22.088 1.00 62.44 187 SER A CA 1
ATOM 1510 C C . SER A 1 187 ? 22.371 0.810 -23.121 1.00 62.44 187 SER A C 1
ATOM 1512 O O . SER A 1 187 ? 22.725 1.887 -23.629 1.00 62.44 187 SER A O 1
ATOM 1514 N N . ASP A 1 188 ? 23.026 -0.312 -23.362 1.00 63.72 188 ASP A N 1
ATOM 1515 C CA . ASP A 1 188 ? 23.938 -0.436 -24.477 1.00 63.72 188 ASP A CA 1
ATOM 1516 C C . ASP A 1 188 ? 23.115 -0.701 -25.750 1.00 63.72 188 ASP A C 1
ATOM 1518 O O . ASP A 1 188 ? 22.513 -1.749 -25.950 1.00 63.72 188 ASP A O 1
ATOM 1522 N N . PHE A 1 189 ? 23.092 0.260 -26.680 1.00 70.00 189 PHE A N 1
ATOM 1523 C CA . PHE A 1 189 ? 22.482 0.070 -28.010 1.00 70.00 189 PHE A CA 1
ATOM 1524 C C . PHE A 1 189 ? 23.241 -0.967 -28.870 1.00 70.00 189 PHE A C 1
ATOM 1526 O O . PHE A 1 189 ? 23.078 -1.014 -30.088 1.00 70.00 189 PHE A O 1
ATOM 1533 N N . GLU A 1 190 ? 24.105 -1.778 -28.254 1.00 75.88 190 GLU A N 1
ATOM 1534 C CA . GLU A 1 190 ? 24.927 -2.800 -28.893 1.00 75.88 190 GLU A CA 1
ATOM 1535 C C . GLU A 1 190 ? 24.073 -3.853 -29.602 1.00 75.88 190 GLU A C 1
ATOM 1537 O O . GLU A 1 190 ? 24.466 -4.340 -30.661 1.00 75.88 190 GLU A O 1
ATOM 1542 N N . ASN A 1 191 ? 22.887 -4.153 -29.061 1.00 77.38 191 ASN A N 1
ATOM 1543 C CA . ASN A 1 191 ? 22.006 -5.206 -29.566 1.00 77.38 191 ASN A CA 1
ATOM 1544 C C . ASN A 1 191 ? 20.732 -4.687 -30.241 1.00 77.38 191 ASN A C 1
ATOM 1546 O O . ASN A 1 191 ? 19.819 -5.472 -30.471 1.00 77.38 191 ASN A O 1
ATOM 1550 N N . TYR A 1 192 ? 20.657 -3.398 -30.592 1.00 77.62 192 TYR A N 1
ATOM 1551 C CA . TYR A 1 192 ? 19.456 -2.827 -31.209 1.00 77.62 192 TYR A CA 1
ATOM 1552 C C . TYR A 1 192 ? 19.008 -3.626 -32.453 1.00 77.62 192 TYR A C 1
ATOM 1554 O O . TYR A 1 192 ? 19.822 -3.842 -33.362 1.00 77.62 192 TYR A O 1
ATOM 1562 N N . PRO A 1 193 ? 17.723 -4.029 -32.554 1.00 78.94 193 PRO A N 1
ATOM 1563 C CA . PRO A 1 193 ? 16.581 -3.654 -31.703 1.00 78.94 193 PRO A CA 1
ATOM 1564 C C . PRO A 1 193 ? 16.253 -4.635 -30.554 1.00 78.94 193 PRO A C 1
ATOM 1566 O O . PRO A 1 193 ? 15.219 -4.483 -29.917 1.00 78.94 193 PRO A O 1
ATOM 1569 N N . ASP A 1 194 ? 17.078 -5.656 -30.316 1.00 81.88 194 ASP A N 1
ATOM 1570 C CA . ASP A 1 194 ? 16.914 -6.663 -29.256 1.00 81.88 194 ASP A CA 1
ATOM 1571 C C . ASP A 1 194 ? 17.698 -6.272 -27.982 1.00 81.88 194 ASP A C 1
ATOM 1573 O O . ASP A 1 194 ? 18.455 -7.067 -27.414 1.00 81.88 194 ASP A O 1
ATOM 1577 N N . ASP A 1 195 ? 17.565 -5.020 -27.552 1.00 80.31 195 ASP A N 1
ATOM 1578 C CA . ASP A 1 195 ? 18.229 -4.479 -26.370 1.00 80.31 195 ASP A CA 1
ATOM 1579 C C . ASP A 1 195 ? 17.485 -4.801 -25.060 1.00 80.31 195 ASP A C 1
ATOM 1581 O O . ASP A 1 195 ? 16.305 -5.162 -25.025 1.00 80.31 195 A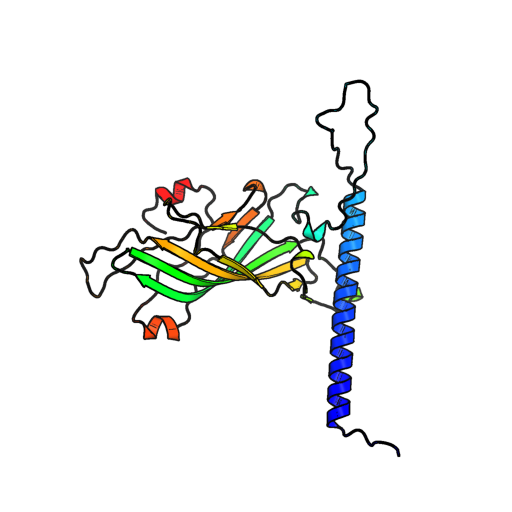SP A O 1
ATOM 1585 N N . VAL A 1 196 ? 18.215 -4.742 -23.942 1.00 81.88 196 VAL A N 1
ATOM 1586 C CA . VAL A 1 196 ? 17.700 -5.102 -22.615 1.00 81.88 196 VAL A CA 1
ATOM 1587 C C . VAL A 1 196 ? 17.932 -3.950 -21.654 1.00 81.88 196 VAL A C 1
ATOM 1589 O O . VAL A 1 196 ? 19.053 -3.716 -21.225 1.00 81.88 196 VAL A O 1
ATOM 1592 N N . TYR A 1 197 ? 16.850 -3.293 -21.243 1.00 81.88 197 TYR A N 1
ATOM 1593 C CA . TYR A 1 197 ? 16.905 -2.217 -20.259 1.00 81.88 197 TYR A CA 1
ATOM 1594 C C . TYR A 1 197 ? 16.831 -2.768 -18.833 1.00 81.88 197 TYR A C 1
ATOM 1596 O O . TYR A 1 197 ? 15.855 -3.422 -18.453 1.00 81.88 197 TYR A O 1
ATOM 1604 N N . LYS A 1 198 ? 17.850 -2.467 -18.021 1.00 83.62 198 LYS A N 1
ATOM 1605 C CA . LYS A 1 198 ? 17.856 -2.750 -16.577 1.00 83.62 198 LYS A CA 1
ATOM 1606 C C . LYS A 1 198 ? 17.589 -1.469 -15.798 1.00 83.62 198 LYS A C 1
ATOM 1608 O O . LYS A 1 198 ? 18.412 -0.557 -15.804 1.00 83.62 198 LYS A O 1
ATOM 1613 N N . CYS A 1 199 ? 16.439 -1.417 -15.134 1.00 82.06 199 CYS A N 1
ATOM 1614 C CA . CYS A 1 199 ? 15.972 -0.244 -14.400 1.00 82.06 199 CYS A CA 1
ATOM 1615 C C . CYS A 1 199 ? 15.559 -0.679 -12.990 1.00 82.06 199 CYS A C 1
ATOM 1617 O O . CYS A 1 199 ? 14.748 -1.597 -12.844 1.00 82.06 199 CYS A O 1
ATOM 1619 N N . CYS A 1 200 ? 16.107 -0.032 -11.962 1.00 81.50 200 CYS A N 1
ATOM 1620 C CA . CYS A 1 200 ? 15.847 -0.390 -10.570 1.00 81.50 200 CYS A CA 1
ATOM 1621 C C . CYS A 1 200 ? 14.934 0.642 -9.895 1.00 81.50 200 CYS A C 1
ATOM 1623 O O . CYS A 1 200 ? 15.094 1.851 -10.071 1.00 81.50 200 CYS A O 1
ATOM 1625 N N . PHE A 1 201 ? 13.998 0.144 -9.086 1.00 83.25 201 PHE A N 1
ATOM 1626 C CA . PHE A 1 201 ? 13.151 0.944 -8.205 1.00 83.25 201 PHE A CA 1
ATOM 1627 C C . PHE A 1 201 ? 13.344 0.455 -6.775 1.00 83.25 201 PHE A C 1
ATOM 1629 O O . PHE A 1 201 ? 13.220 -0.741 -6.510 1.00 83.25 201 PHE A O 1
ATOM 1636 N N . SER A 1 202 ? 13.604 1.373 -5.853 1.00 83.75 202 SER A N 1
ATOM 1637 C CA . SER A 1 202 ? 13.709 1.085 -4.425 1.00 83.75 202 SER A CA 1
ATOM 1638 C C . SER A 1 202 ? 12.678 1.897 -3.654 1.00 83.75 202 SER A C 1
ATOM 1640 O O . SER A 1 202 ? 12.437 3.070 -3.942 1.00 83.75 202 SER A O 1
ATOM 1642 N N . LEU A 1 203 ? 12.043 1.248 -2.679 1.00 86.31 203 LEU A N 1
ATOM 1643 C CA . LEU A 1 203 ? 11.084 1.866 -1.769 1.00 86.31 203 LEU A CA 1
ATOM 1644 C C . LEU A 1 203 ? 11.666 1.891 -0.363 1.00 86.31 203 LEU A C 1
ATOM 1646 O O . LEU A 1 203 ? 12.255 0.910 0.084 1.00 86.31 203 LEU A O 1
ATOM 1650 N N . GLU A 1 204 ? 11.435 2.986 0.350 1.00 85.12 204 GLU A N 1
ATOM 1651 C CA . GLU A 1 204 ? 11.899 3.179 1.720 1.00 85.12 204 GLU A CA 1
ATOM 1652 C C . GLU A 1 204 ? 10.815 3.786 2.607 1.00 85.12 204 GLU A C 1
ATOM 1654 O O . GLU A 1 204 ? 9.979 4.551 2.121 1.00 85.12 204 GLU A O 1
ATOM 1659 N N . PRO A 1 205 ? 10.821 3.518 3.923 1.00 86.31 205 PRO A N 1
ATOM 1660 C CA . PRO A 1 205 ? 9.955 4.225 4.858 1.00 86.31 205 PRO A CA 1
ATOM 1661 C C . PRO A 1 205 ? 10.202 5.744 4.813 1.00 86.31 205 PRO A C 1
ATOM 1663 O O . PRO A 1 205 ? 11.338 6.201 4.903 1.00 86.31 205 PRO A O 1
ATOM 1666 N N . GLN A 1 206 ? 9.138 6.553 4.729 1.00 81.62 206 GLN A N 1
ATOM 1667 C CA . GLN A 1 206 ? 9.269 8.016 4.623 1.00 81.62 206 GLN A CA 1
ATOM 1668 C C . GLN A 1 206 ? 9.876 8.650 5.888 1.00 81.62 206 GLN A C 1
ATOM 1670 O O . GLN A 1 206 ? 10.554 9.676 5.816 1.00 81.62 206 GLN A O 1
ATOM 1675 N N . ALA A 1 207 ? 9.576 8.094 7.062 1.00 72.75 207 ALA A N 1
ATOM 1676 C CA . ALA A 1 207 ? 10.030 8.614 8.344 1.00 72.75 207 ALA A CA 1
ATOM 1677 C C . ALA A 1 207 ? 10.249 7.472 9.337 1.00 72.75 207 ALA A C 1
ATOM 1679 O O . ALA A 1 207 ? 9.398 6.593 9.449 1.00 72.75 207 ALA A O 1
ATOM 1680 N N . ASN A 1 208 ? 11.346 7.558 10.099 1.00 68.62 208 ASN A N 1
ATOM 1681 C CA . ASN A 1 208 ? 11.751 6.615 11.145 1.00 68.62 208 ASN A CA 1
ATOM 1682 C C . ASN A 1 208 ? 11.813 5.158 10.638 1.00 68.62 208 ASN A C 1
ATOM 1684 O O . ASN A 1 208 ? 10.842 4.419 10.824 1.00 68.62 208 ASN A O 1
ATOM 1688 N N . PRO A 1 209 ? 12.940 4.728 10.037 1.00 69.00 209 PRO A N 1
ATOM 1689 C CA . PRO A 1 209 ? 13.072 3.376 9.483 1.00 69.00 209 PRO A CA 1
ATOM 1690 C C . PRO A 1 209 ? 12.779 2.281 10.522 1.00 69.00 209 PRO A C 1
ATOM 1692 O O . PRO A 1 209 ? 12.210 1.257 10.180 1.00 69.00 209 PRO A O 1
ATOM 1695 N N . ASP A 1 210 ? 13.015 2.548 11.809 1.00 81.38 210 ASP A N 1
ATOM 1696 C CA . ASP A 1 210 ? 12.748 1.608 12.907 1.00 81.38 210 ASP A CA 1
ATOM 1697 C C . ASP A 1 210 ? 11.251 1.290 13.137 1.00 81.38 210 ASP A C 1
ATOM 1699 O O . ASP A 1 210 ? 10.917 0.416 13.938 1.00 81.38 210 ASP A O 1
ATOM 1703 N N . ILE A 1 211 ? 10.321 2.017 12.500 1.00 85.88 211 ILE A N 1
ATOM 1704 C CA . ILE A 1 211 ? 8.871 1.807 12.668 1.00 85.88 211 ILE A CA 1
ATOM 1705 C C . ILE A 1 211 ? 8.329 0.770 11.684 1.00 85.88 211 ILE A C 1
ATOM 1707 O O . ILE A 1 211 ? 7.324 0.127 11.990 1.00 85.88 211 ILE A O 1
ATOM 1711 N N . ILE A 1 212 ? 8.937 0.624 10.507 1.00 90.25 212 ILE A N 1
ATOM 1712 C CA . ILE A 1 212 ? 8.392 -0.166 9.401 1.00 90.25 212 ILE A CA 1
ATOM 1713 C C . ILE A 1 212 ? 9.449 -1.145 8.912 1.00 90.25 212 ILE A C 1
ATOM 1715 O O . ILE A 1 212 ? 10.558 -0.750 8.579 1.00 90.25 212 ILE A O 1
ATOM 1719 N N . GLU A 1 213 ? 9.058 -2.406 8.798 1.00 91.19 213 GLU A N 1
ATOM 1720 C CA . GLU A 1 213 ? 9.853 -3.453 8.167 1.00 91.19 213 GLU A CA 1
ATOM 1721 C C . GLU A 1 213 ? 9.092 -3.964 6.943 1.00 91.19 213 GLU A C 1
ATOM 1723 O O . GLU A 1 213 ? 7.876 -4.162 7.005 1.00 91.19 213 GLU A O 1
ATOM 1728 N N . PHE A 1 214 ? 9.782 -4.150 5.820 1.00 91.81 214 PHE A N 1
ATOM 1729 C CA . PHE A 1 214 ? 9.162 -4.634 4.589 1.00 91.81 214 PHE A CA 1
ATOM 1730 C C . PHE A 1 214 ? 9.329 -6.143 4.435 1.00 91.81 214 PHE A C 1
ATOM 1732 O O . PHE A 1 214 ? 10.404 -6.685 4.663 1.00 91.81 214 PHE A O 1
ATOM 1739 N N . ASP A 1 215 ? 8.264 -6.802 3.987 1.00 92.88 215 ASP A N 1
ATOM 1740 C CA . ASP A 1 215 ? 8.263 -8.203 3.571 1.00 92.88 215 ASP A CA 1
ATOM 1741 C C . ASP A 1 215 ? 7.698 -8.311 2.150 1.00 92.88 215 ASP A C 1
ATOM 1743 O O . ASP A 1 215 ? 6.721 -7.645 1.801 1.00 92.88 215 ASP A O 1
ATOM 1747 N N . ALA A 1 216 ? 8.290 -9.162 1.318 1.00 90.31 216 ALA A N 1
ATOM 1748 C CA . ALA A 1 216 ? 7.841 -9.401 -0.049 1.00 90.31 216 ALA A CA 1
ATOM 1749 C C . ALA A 1 216 ? 7.315 -10.832 -0.178 1.00 90.31 216 ALA A C 1
ATOM 1751 O O . ALA A 1 216 ? 7.902 -11.781 0.334 1.00 90.31 216 ALA A O 1
ATOM 1752 N N . SER A 1 217 ? 6.224 -11.027 -0.921 1.00 90.12 217 SER A N 1
ATOM 1753 C CA . SER A 1 217 ? 5.631 -12.359 -1.112 1.00 90.12 217 SER A CA 1
ATOM 1754 C C . SER A 1 217 ? 6.509 -13.352 -1.885 1.00 90.12 217 SER A C 1
ATOM 1756 O O . SER A 1 217 ? 6.156 -14.529 -1.972 1.00 90.12 217 SER A O 1
ATOM 1758 N N . GLY A 1 218 ? 7.617 -12.893 -2.477 1.00 87.94 218 GLY A N 1
ATOM 1759 C CA . GLY A 1 218 ? 8.464 -13.680 -3.376 1.00 87.94 218 GLY A CA 1
ATOM 1760 C C . GLY A 1 218 ? 7.813 -13.971 -4.732 1.00 87.94 218 GLY A C 1
ATOM 1761 O O . GLY A 1 218 ? 8.354 -14.745 -5.522 1.00 87.94 218 GLY A O 1
ATOM 1762 N N . LEU A 1 219 ? 6.651 -13.372 -5.017 1.00 89.31 219 LEU A N 1
ATOM 1763 C CA . LEU A 1 219 ? 6.006 -13.455 -6.322 1.00 89.31 219 LEU A CA 1
ATOM 1764 C C . LEU A 1 219 ? 6.663 -12.478 -7.310 1.00 89.31 219 LEU A C 1
ATOM 1766 O O . LEU A 1 219 ? 7.094 -11.397 -6.906 1.00 89.31 219 LEU A O 1
ATOM 1770 N N . PRO A 1 220 ? 6.724 -12.822 -8.608 1.00 90.00 220 PRO A N 1
ATOM 1771 C CA . PRO A 1 220 ? 7.196 -11.889 -9.623 1.00 90.00 220 PRO A CA 1
ATOM 1772 C C . PRO A 1 220 ? 6.229 -10.710 -9.777 1.00 90.00 220 PRO A C 1
ATOM 1774 O O . PRO A 1 220 ? 5.029 -10.838 -9.523 1.00 90.00 220 PRO A O 1
ATOM 1777 N N . ILE A 1 221 ? 6.731 -9.577 -10.268 1.00 89.75 221 ILE A N 1
ATOM 1778 C CA . ILE A 1 221 ? 5.872 -8.476 -10.710 1.00 89.75 221 ILE A CA 1
ATOM 1779 C C . ILE A 1 221 ? 5.041 -8.949 -11.905 1.00 89.75 221 ILE A C 1
ATOM 1781 O O . ILE A 1 221 ? 5.573 -9.411 -12.919 1.00 89.75 221 ILE A O 1
ATOM 1785 N N . PHE A 1 222 ? 3.728 -8.798 -11.781 1.00 90.00 222 PHE A N 1
ATOM 1786 C CA . PHE A 1 222 ? 2.768 -9.082 -12.835 1.00 90.00 222 PHE A CA 1
ATOM 1787 C C . PHE A 1 222 ? 2.663 -7.886 -13.782 1.00 90.00 222 PHE A C 1
ATOM 1789 O O . PHE A 1 222 ? 2.868 -6.740 -13.391 1.00 90.00 222 PHE A O 1
ATOM 1796 N N . THR A 1 223 ? 2.318 -8.141 -15.037 1.00 89.62 223 THR A N 1
ATOM 1797 C CA . THR A 1 223 ? 2.104 -7.108 -16.057 1.00 89.62 223 THR A CA 1
ATOM 1798 C C . THR A 1 223 ? 0.747 -7.313 -16.706 1.00 89.62 223 THR A C 1
ATOM 1800 O O . THR A 1 223 ? 0.271 -8.448 -16.783 1.00 89.62 223 THR A O 1
ATOM 1803 N N . ASP A 1 224 ? 0.123 -6.240 -17.193 1.00 81.88 224 ASP A N 1
ATOM 1804 C CA . ASP A 1 224 ? -0.988 -6.374 -18.134 1.00 81.88 224 ASP A CA 1
ATOM 1805 C C . ASP A 1 224 ? -0.446 -6.946 -19.460 1.00 81.88 224 ASP A C 1
ATOM 1807 O O . ASP A 1 224 ? 0.257 -6.253 -20.205 1.00 81.88 224 ASP A O 1
ATOM 1811 N N . PRO A 1 225 ? -0.753 -8.212 -19.796 1.00 74.69 225 PRO A N 1
ATOM 1812 C CA . PRO A 1 225 ? -0.149 -8.874 -20.943 1.00 74.69 225 PRO A CA 1
ATOM 1813 C C . PRO A 1 225 ? -0.590 -8.270 -22.277 1.00 74.69 225 PRO A C 1
ATOM 1815 O O . PRO A 1 225 ? 0.062 -8.536 -23.288 1.00 74.69 225 PRO A O 1
ATOM 1818 N N . LYS A 1 226 ? -1.698 -7.517 -22.307 1.00 79.00 226 LYS A N 1
ATOM 1819 C CA . LYS A 1 226 ? -2.163 -6.830 -23.509 1.00 79.00 226 LYS A CA 1
ATOM 1820 C C . LYS A 1 226 ? -1.315 -5.589 -23.750 1.00 79.00 226 LYS A C 1
ATOM 1822 O O . LYS A 1 226 ? -0.740 -5.455 -24.823 1.00 79.00 226 LYS A O 1
ATOM 1827 N N . TYR A 1 227 ? -1.185 -4.742 -22.729 1.00 79.00 227 TYR A N 1
ATOM 1828 C CA . TYR A 1 227 ? -0.457 -3.485 -22.851 1.00 79.00 227 TYR A CA 1
ATOM 1829 C C . TYR A 1 227 ? 1.009 -3.720 -23.228 1.00 79.00 227 TYR A C 1
ATOM 1831 O O . TYR A 1 227 ? 1.480 -3.223 -24.239 1.00 79.00 227 TYR A O 1
ATOM 1839 N N . PHE A 1 228 ? 1.726 -4.569 -22.493 1.00 81.06 228 PHE A N 1
ATOM 1840 C CA . PHE A 1 228 ? 3.158 -4.768 -22.741 1.00 81.06 228 PHE A CA 1
ATOM 1841 C C . PHE A 1 228 ? 3.448 -5.424 -24.100 1.00 81.06 228 PHE A C 1
ATOM 1843 O O . PHE A 1 228 ? 4.385 -5.033 -24.796 1.00 81.06 228 PHE A O 1
ATOM 1850 N N . ARG A 1 229 ? 2.598 -6.367 -24.526 1.00 76.00 229 ARG A N 1
ATOM 1851 C CA . ARG A 1 229 ? 2.739 -7.043 -25.822 1.00 76.00 229 ARG A CA 1
ATOM 1852 C C . ARG A 1 229 ? 2.498 -6.103 -27.000 1.00 76.00 229 ARG A C 1
ATOM 1854 O O . ARG A 1 229 ? 3.237 -6.189 -27.976 1.00 76.00 229 ARG A O 1
ATOM 1861 N N . ASP A 1 230 ? 1.486 -5.240 -26.917 1.00 79.56 230 ASP A N 1
ATOM 1862 C CA . ASP A 1 230 ? 1.120 -4.328 -28.008 1.00 79.56 230 ASP A CA 1
ATOM 1863 C C . ASP A 1 230 ? 2.237 -3.305 -28.298 1.00 79.56 230 ASP A C 1
ATOM 1865 O O . ASP A 1 230 ? 2.390 -2.873 -29.439 1.00 79.56 230 ASP A O 1
ATOM 1869 N N . TYR A 1 231 ? 3.061 -2.982 -27.295 1.00 78.31 231 TYR A N 1
ATOM 1870 C CA . TYR A 1 231 ? 4.222 -2.094 -27.427 1.00 78.31 231 TYR A CA 1
ATOM 1871 C C . TYR A 1 231 ? 5.540 -2.835 -27.710 1.00 78.31 231 TYR A C 1
ATOM 1873 O O . TYR A 1 231 ? 6.581 -2.195 -27.807 1.00 78.31 231 TYR A O 1
ATOM 1881 N N . GLY A 1 232 ? 5.515 -4.163 -27.870 1.00 80.56 232 GLY A N 1
ATOM 1882 C CA . GLY A 1 232 ? 6.694 -4.957 -28.235 1.00 80.56 232 GLY A CA 1
ATOM 1883 C C . GLY A 1 232 ? 7.664 -5.259 -27.089 1.00 80.56 232 GLY A C 1
ATOM 1884 O O . GLY A 1 232 ? 8.721 -5.829 -27.336 1.00 80.56 232 GLY A O 1
ATOM 1885 N N . TRP A 1 233 ? 7.304 -4.949 -25.841 1.00 81.31 233 TRP A N 1
ATOM 1886 C CA . TRP A 1 233 ? 8.183 -5.125 -24.685 1.00 81.31 233 TRP A CA 1
ATOM 1887 C C . TRP A 1 233 ? 7.811 -6.353 -23.857 1.00 81.31 233 TRP A C 1
ATOM 1889 O O . TRP A 1 233 ? 6.639 -6.687 -23.654 1.00 81.31 233 TRP A O 1
ATOM 1899 N N . LYS A 1 234 ? 8.831 -7.024 -23.317 1.00 82.81 234 LYS A N 1
ATOM 1900 C CA . LYS A 1 234 ? 8.667 -8.134 -22.378 1.00 82.81 234 LYS A CA 1
ATOM 1901 C C . LYS A 1 234 ? 9.418 -7.835 -21.090 1.00 82.81 234 LYS A C 1
ATOM 1903 O O . LYS A 1 234 ? 10.606 -7.552 -21.105 1.00 82.81 234 LYS A O 1
ATOM 1908 N N . VAL A 1 235 ? 8.723 -7.984 -19.971 1.00 82.38 235 VAL A N 1
ATOM 1909 C CA . VAL A 1 235 ? 9.299 -7.810 -18.636 1.00 82.38 235 VAL A CA 1
ATOM 1910 C C . VAL A 1 235 ? 9.852 -9.144 -18.120 1.00 82.38 235 VAL A C 1
ATOM 1912 O O . VAL A 1 235 ? 9.190 -10.181 -18.230 1.00 82.38 235 VAL A O 1
ATOM 1915 N N . SER A 1 236 ? 11.064 -9.132 -17.558 1.00 75.75 236 SER A N 1
ATOM 1916 C CA . SER A 1 236 ? 11.735 -10.306 -16.975 1.00 75.75 236 SER A CA 1
ATOM 1917 C C . SER A 1 236 ? 12.585 -9.937 -15.756 1.00 75.75 236 SER A C 1
ATOM 1919 O O . SER A 1 236 ? 13.080 -8.820 -15.696 1.00 75.75 236 SER A O 1
ATOM 1921 N N . GLY A 1 237 ? 12.794 -10.880 -14.825 1.00 66.44 237 GLY A N 1
ATOM 1922 C CA . GLY A 1 237 ? 13.699 -10.685 -13.678 1.00 66.44 237 GLY A CA 1
ATOM 1923 C C . GLY A 1 237 ? 13.120 -9.828 -12.549 1.00 66.44 237 GLY A C 1
ATOM 1924 O O . GLY A 1 237 ? 13.822 -9.013 -11.978 1.00 66.44 237 GLY A O 1
ATOM 1925 N N . THR A 1 238 ? 11.832 -9.984 -12.239 1.00 74.12 238 THR A N 1
ATOM 1926 C CA . THR A 1 238 ? 11.075 -8.999 -11.456 1.00 74.12 238 THR A CA 1
ATOM 1927 C C . THR A 1 238 ? 10.612 -9.476 -10.083 1.00 74.12 238 THR A C 1
ATOM 1929 O O . THR A 1 238 ? 9.516 -9.127 -9.658 1.00 74.12 238 THR A O 1
ATOM 1932 N N . VAL A 1 239 ? 11.373 -10.318 -9.387 1.00 84.94 239 VAL A N 1
ATOM 1933 C CA . VAL A 1 239 ? 10.979 -10.738 -8.029 1.00 84.94 239 VAL A CA 1
ATOM 1934 C C . VAL A 1 239 ? 11.437 -9.668 -7.034 1.00 84.94 239 VAL A C 1
ATOM 1936 O O . VAL A 1 239 ? 12.647 -9.512 -6.872 1.00 84.94 239 VAL A O 1
ATOM 1939 N N . PRO A 1 240 ? 10.523 -8.934 -6.368 1.00 85.44 240 PRO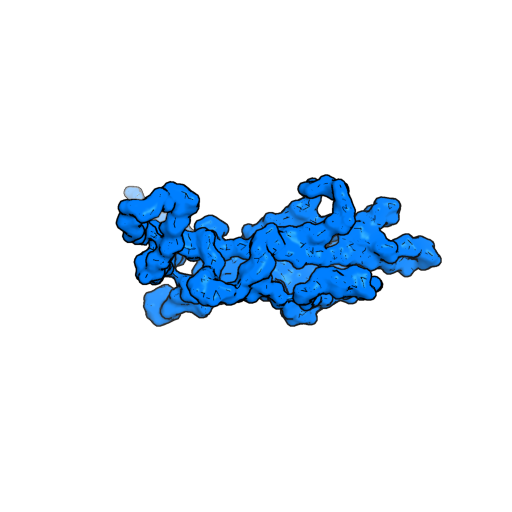 A N 1
ATOM 1940 C CA . PRO A 1 240 ? 10.904 -7.918 -5.394 1.00 85.44 240 PRO A CA 1
ATOM 1941 C C . PRO A 1 240 ? 11.589 -8.559 -4.188 1.00 85.44 240 PRO A C 1
ATOM 1943 O O . PRO A 1 240 ? 11.185 -9.636 -3.740 1.00 85.44 240 PRO A O 1
ATOM 1946 N N . GLN A 1 241 ? 12.591 -7.876 -3.644 1.00 84.75 241 GLN A N 1
ATOM 1947 C CA . GLN A 1 241 ? 13.327 -8.316 -2.462 1.00 84.75 241 GLN A CA 1
ATOM 1948 C C . GLN A 1 241 ? 13.279 -7.228 -1.391 1.00 84.75 241 GLN A C 1
ATOM 1950 O O . GLN A 1 241 ? 13.379 -6.041 -1.700 1.00 84.75 241 GLN A O 1
ATOM 1955 N N . ALA A 1 242 ? 13.121 -7.641 -0.135 1.00 83.38 242 ALA A N 1
ATOM 1956 C CA . ALA A 1 242 ? 13.337 -6.766 1.008 1.00 83.38 242 ALA A CA 1
ATOM 1957 C C . ALA A 1 242 ? 14.825 -6.811 1.374 1.00 83.38 242 ALA A C 1
ATOM 1959 O O . ALA A 1 242 ? 15.395 -7.894 1.512 1.00 83.38 242 ALA A O 1
ATOM 1960 N N . LEU A 1 243 ? 15.450 -5.643 1.496 1.00 79.56 243 LEU A N 1
ATOM 1961 C CA . LEU A 1 243 ? 16.869 -5.506 1.815 1.00 79.56 243 LEU A CA 1
ATOM 1962 C C . LEU A 1 243 ? 17.009 -4.787 3.156 1.00 79.56 243 LEU A C 1
ATOM 1964 O O . LEU A 1 243 ? 16.362 -3.767 3.380 1.00 79.56 243 LEU A O 1
ATOM 1968 N N . GLU A 1 244 ? 17.854 -5.322 4.038 1.00 70.19 244 GLU A N 1
ATOM 1969 C CA . GLU A 1 244 ? 18.108 -4.739 5.364 1.00 70.19 244 GLU A CA 1
ATOM 1970 C C . GLU A 1 244 ? 19.128 -3.590 5.314 1.00 70.19 244 GLU A C 1
ATOM 1972 O O . GLU A 1 244 ? 19.076 -2.683 6.143 1.00 70.19 244 GLU A O 1
ATOM 1977 N N . ASP A 1 245 ? 20.052 -3.612 4.346 1.00 66.69 245 ASP A N 1
ATOM 1978 C CA . ASP A 1 245 ? 21.121 -2.620 4.209 1.00 66.69 245 ASP A CA 1
ATOM 1979 C C . ASP A 1 245 ? 21.108 -1.976 2.807 1.00 66.69 245 ASP A C 1
ATOM 1981 O O . ASP A 1 245 ? 21.365 -2.668 1.813 1.00 66.69 245 ASP A O 1
ATOM 1985 N N . PRO A 1 246 ? 20.865 -0.654 2.695 1.00 61.03 246 PRO A N 1
ATOM 1986 C CA . PRO A 1 246 ? 20.869 0.051 1.414 1.00 61.03 246 PRO A CA 1
ATOM 1987 C C . PRO A 1 246 ? 22.235 0.018 0.707 1.00 61.03 246 PRO A C 1
ATOM 1989 O O . PRO A 1 246 ? 22.296 0.168 -0.513 1.00 61.03 246 PRO A O 1
ATOM 1992 N N . ALA A 1 247 ? 23.344 -0.234 1.416 1.00 59.34 247 ALA A N 1
ATOM 1993 C CA . ALA A 1 247 ? 24.663 -0.378 0.795 1.00 59.34 247 ALA A CA 1
ATOM 1994 C C . ALA A 1 247 ? 24.792 -1.652 -0.065 1.00 59.34 247 ALA A C 1
ATOM 1996 O O . ALA A 1 247 ? 25.634 -1.703 -0.967 1.00 59.34 247 ALA A O 1
ATOM 1997 N N . GLN A 1 248 ? 23.945 -2.662 0.164 1.00 57.84 248 GLN A N 1
ATOM 1998 C CA . GLN A 1 248 ? 23.918 -3.885 -0.645 1.00 57.84 248 GLN A CA 1
ATOM 1999 C C . GLN A 1 248 ? 23.351 -3.638 -2.050 1.00 57.84 248 GLN A C 1
ATOM 2001 O O . GLN A 1 248 ? 23.772 -4.309 -2.993 1.00 57.84 248 GLN A O 1
ATOM 2006 N N . VAL A 1 249 ? 22.483 -2.630 -2.205 1.00 56.69 249 VAL A N 1
ATOM 2007 C CA . VAL A 1 249 ? 21.920 -2.204 -3.500 1.00 56.69 249 VAL A CA 1
ATOM 2008 C C . VAL A 1 249 ? 23.018 -1.666 -4.422 1.00 56.69 249 VAL A C 1
ATOM 2010 O O . VAL A 1 249 ? 23.035 -1.970 -5.605 1.00 56.69 249 VAL A O 1
ATOM 2013 N N . ALA A 1 250 ? 23.987 -0.923 -3.878 1.00 49.81 250 ALA A N 1
ATOM 2014 C CA . ALA A 1 250 ? 25.067 -0.318 -4.663 1.00 49.81 250 ALA A CA 1
ATOM 2015 C C . ALA A 1 250 ? 26.160 -1.316 -5.102 1.00 49.81 250 ALA A C 1
ATOM 2017 O O . ALA A 1 250 ? 26.910 -1.039 -6.037 1.00 49.81 250 ALA A O 1
ATOM 2018 N N . GLN A 1 251 ? 26.294 -2.461 -4.421 1.00 43.91 251 GLN A N 1
ATOM 2019 C CA . GLN A 1 251 ? 27.302 -3.485 -4.743 1.00 43.91 251 GLN A CA 1
ATOM 2020 C C . GLN A 1 251 ? 26.798 -4.555 -5.709 1.00 43.91 251 GLN A C 1
ATOM 2022 O O . GLN A 1 251 ? 27.601 -5.195 -6.392 1.00 43.91 251 GLN A O 1
ATOM 2027 N N . GLN A 1 252 ? 25.488 -4.762 -5.774 1.00 46.94 252 GLN A N 1
ATOM 2028 C CA . GLN A 1 252 ? 24.891 -5.656 -6.746 1.00 46.94 252 GLN A CA 1
ATOM 2029 C C . GLN A 1 252 ? 24.594 -4.823 -7.990 1.00 46.94 252 GLN A C 1
ATOM 2031 O O . GLN A 1 252 ? 23.656 -4.041 -8.020 1.00 46.94 252 GLN A O 1
ATOM 2036 N N . SER A 1 253 ? 25.369 -5.005 -9.059 1.00 44.31 253 SER A N 1
ATOM 2037 C CA . SER A 1 253 ? 25.053 -4.516 -10.416 1.00 44.31 253 SER A CA 1
ATOM 2038 C C . SER A 1 253 ? 23.814 -5.209 -11.023 1.00 44.31 253 SER A C 1
ATOM 2040 O O . SER A 1 253 ? 23.738 -5.495 -12.219 1.00 44.31 253 SER A O 1
ATOM 2042 N N . ARG A 1 254 ? 22.879 -5.576 -10.150 1.00 50.75 254 ARG A N 1
ATOM 2043 C CA . ARG A 1 254 ? 21.664 -6.341 -10.334 1.00 50.75 254 ARG A CA 1
ATOM 2044 C C . ARG A 1 254 ? 20.695 -5.826 -9.274 1.00 50.75 254 ARG A C 1
ATOM 2046 O O . ARG A 1 254 ? 20.931 -6.038 -8.087 1.00 50.75 254 ARG A O 1
ATOM 2053 N N . CYS A 1 255 ? 19.629 -5.170 -9.712 1.00 55.19 255 CYS A N 1
ATOM 2054 C CA . CYS A 1 255 ? 18.346 -5.536 -9.139 1.00 55.19 255 CYS A CA 1
ATOM 2055 C C . CYS A 1 255 ? 18.037 -7.002 -9.555 1.00 55.19 255 CYS A C 1
ATOM 2057 O O . CYS A 1 255 ? 17.349 -7.686 -8.778 1.00 55.19 255 CYS A O 1
#

pLDDT: mean 78.85, std 16.72, range [35.88, 97.25]